Protein AF-A7HZS9-F1 (afdb_monomer)

pLDDT: mean 70.39, std 21.33, range [26.56, 95.56]

Foldseek 3Di:
DDDDDDDDDDPPPPPPPPPPVPPPAFWKKKAKDWDPQADPLVVLLCVLFCQRVDIATTLLVLLSLLLLLLLLCLLLVVCVVVVHDQDTKMWMFMAGPVGQTATFIARGNPNQQQQLAVQSRRCVTVVDNPPPSDDPVSSVSSRLSNDADPQLARPPARDQVSQCSNTPVTLVSLLVSLAPSQDPSSVSSNVSSCSSRVNPDDRDHPNPVPPDDDDDDDDDDDDDPDDDDPPPCPVVNVVVVVVVVVVVVVVVVVVVVVPPDPDDDDDPDDD

Structure (mmCIF, N/CA/C/O backbone):
data_AF-A7HZS9-F1
#
_entry.id   AF-A7HZS9-F1
#
loop_
_atom_site.group_PDB
_atom_site.id
_atom_site.type_symbol
_atom_site.label_atom_id
_atom_site.label_alt_id
_atom_site.label_comp_id
_atom_site.label_asym_id
_atom_site.label_entity_id
_atom_site.label_seq_id
_atom_site.pdbx_PDB_ins_code
_atom_site.Cartn_x
_atom_site.Cartn_y
_atom_site.Cartn_z
_atom_site.occupancy
_atom_site.B_iso_or_equiv
_atom_site.auth_seq_id
_atom_site.auth_comp_id
_atom_site.auth_asym_id
_atom_site.auth_atom_id
_atom_site.pdbx_PDB_model_num
ATOM 1 N N . MET A 1 1 ? 59.914 3.948 -40.462 1.00 39.09 1 MET A N 1
ATOM 2 C CA . MET A 1 1 ? 60.740 3.895 -39.241 1.00 39.09 1 MET A CA 1
ATOM 3 C C . MET A 1 1 ? 60.623 5.270 -38.604 1.00 39.09 1 MET A C 1
ATOM 5 O O . MET A 1 1 ? 61.191 6.207 -39.141 1.00 39.09 1 MET A O 1
ATOM 9 N N . GLU A 1 2 ? 59.571 5.528 -37.834 1.00 31.89 2 GLU A N 1
ATOM 10 C CA . GLU A 1 2 ? 59.334 5.111 -36.435 1.00 31.89 2 GLU A CA 1
ATOM 11 C C . GLU A 1 2 ? 60.189 5.853 -35.398 1.00 31.89 2 GLU A C 1
ATOM 13 O O . GLU A 1 2 ? 61.412 5.897 -35.502 1.00 31.89 2 GLU A O 1
ATOM 18 N N . ASN A 1 3 ? 59.450 6.305 -34.377 1.00 32.59 3 ASN A N 1
ATOM 19 C CA . ASN A 1 3 ? 59.789 6.628 -32.988 1.00 32.59 3 ASN A CA 1
ATOM 20 C C . ASN A 1 3 ? 60.313 8.043 -32.703 1.00 32.59 3 ASN A C 1
ATOM 22 O O . ASN A 1 3 ? 61.415 8.421 -33.079 1.00 32.59 3 ASN A O 1
ATOM 26 N N . GLU A 1 4 ? 59.461 8.943 -32.200 1.00 36.53 4 GLU A N 1
ATOM 27 C CA . GLU A 1 4 ? 58.901 9.029 -30.830 1.00 36.53 4 GLU A CA 1
ATOM 28 C C . GLU A 1 4 ? 59.926 9.507 -29.795 1.00 36.53 4 GLU A C 1
ATOM 30 O O . GLU A 1 4 ? 60.840 8.786 -29.405 1.00 36.53 4 GLU A O 1
ATOM 35 N N . ASN A 1 5 ? 59.713 10.728 -29.299 1.00 37.50 5 ASN A N 1
ATOM 36 C CA . ASN A 1 5 ? 59.943 11.062 -27.897 1.00 37.50 5 ASN A CA 1
ATOM 37 C C . ASN A 1 5 ? 59.240 12.387 -27.572 1.00 37.50 5 ASN A C 1
ATOM 39 O O . ASN A 1 5 ? 59.824 13.465 -27.676 1.00 37.50 5 ASN A O 1
ATOM 43 N N . ILE A 1 6 ? 57.966 12.310 -27.187 1.00 41.59 6 ILE A N 1
ATOM 44 C CA . ILE A 1 6 ? 57.315 13.380 -26.430 1.00 41.59 6 ILE A CA 1
ATOM 45 C C . ILE A 1 6 ? 56.994 12.787 -25.065 1.00 41.59 6 ILE A C 1
ATOM 47 O O . ILE A 1 6 ? 56.232 11.831 -24.947 1.00 41.59 6 ILE A O 1
ATOM 51 N N . LYS A 1 7 ? 57.666 13.332 -24.050 1.00 40.34 7 LYS A N 1
ATOM 52 C CA . LYS A 1 7 ? 57.472 12.992 -22.647 1.00 40.34 7 LYS A CA 1
ATOM 53 C C . LYS A 1 7 ? 56.049 13.342 -22.221 1.00 40.34 7 LYS A C 1
ATOM 55 O O . LYS A 1 7 ? 55.590 14.460 -22.437 1.00 40.34 7 LYS A O 1
ATOM 60 N N . ASN A 1 8 ? 55.422 12.361 -21.585 1.00 40.41 8 ASN A N 1
ATOM 61 C CA . ASN A 1 8 ? 54.221 12.483 -20.778 1.00 40.41 8 ASN A CA 1
ATOM 62 C C . ASN A 1 8 ? 54.438 13.504 -19.656 1.00 40.41 8 ASN A C 1
ATOM 64 O O . ASN A 1 8 ? 55.271 13.265 -18.785 1.00 40.41 8 ASN A O 1
ATOM 68 N N . ASP A 1 9 ? 53.639 14.566 -19.643 1.00 37.94 9 ASP A N 1
ATOM 69 C CA . ASP A 1 9 ? 53.228 15.209 -18.400 1.00 37.94 9 ASP A CA 1
ATOM 70 C C . ASP A 1 9 ? 51.737 14.910 -18.221 1.00 37.94 9 ASP A C 1
ATOM 72 O O . ASP A 1 9 ? 50.861 15.467 -18.887 1.00 37.94 9 ASP A O 1
ATOM 76 N N . GLU A 1 10 ? 51.476 13.941 -17.345 1.00 38.34 10 GLU A N 1
ATOM 77 C CA . GLU A 1 10 ? 50.163 13.607 -16.810 1.00 38.34 10 GLU A CA 1
ATOM 78 C C . GLU A 1 10 ? 49.567 14.827 -16.096 1.00 38.34 10 GLU A C 1
ATOM 80 O O . GLU A 1 10 ? 49.799 15.064 -14.912 1.00 38.34 10 GLU A O 1
ATOM 85 N N . TYR A 1 11 ? 48.709 15.569 -16.789 1.00 33.50 11 TYR A N 1
ATOM 86 C CA . TYR A 1 11 ? 47.614 16.257 -16.118 1.00 33.50 11 TYR A CA 1
ATOM 87 C C . TYR A 1 11 ? 46.474 15.257 -15.936 1.00 33.50 11 TYR A C 1
ATOM 89 O O . TYR A 1 11 ? 45.558 15.165 -16.754 1.00 33.50 11 TYR A O 1
ATOM 97 N N . ILE A 1 12 ? 46.514 14.512 -14.828 1.00 38.88 12 ILE A N 1
ATOM 98 C CA . ILE A 1 12 ? 45.318 13.866 -14.281 1.00 38.88 12 ILE A CA 1
ATOM 99 C C . ILE A 1 12 ? 44.408 14.995 -13.783 1.00 38.88 12 ILE A C 1
ATOM 101 O O . ILE A 1 12 ? 44.415 15.382 -12.614 1.00 38.88 12 ILE A O 1
ATOM 105 N N . SER A 1 13 ? 43.623 15.557 -14.702 1.00 36.41 13 SER A N 1
ATOM 106 C CA . SER A 1 13 ? 42.438 16.324 -14.350 1.00 36.41 13 SER A CA 1
ATOM 107 C C . SER A 1 13 ? 41.444 15.335 -13.751 1.00 36.41 13 SER A C 1
ATOM 109 O O . SER A 1 13 ? 40.752 14.597 -14.449 1.00 36.41 13 SER A O 1
ATOM 111 N N . THR A 1 14 ? 41.409 15.285 -12.422 1.00 40.62 14 THR A N 1
ATOM 112 C CA . THR A 1 14 ? 40.325 14.659 -11.664 1.00 40.62 14 THR A CA 1
ATOM 113 C C . THR A 1 14 ? 39.069 15.517 -11.804 1.00 40.62 14 THR A C 1
ATOM 115 O O . THR A 1 14 ? 38.578 16.108 -10.845 1.00 40.62 14 THR A O 1
ATOM 118 N N . ASN A 1 15 ? 38.494 15.542 -13.005 1.00 36.34 15 ASN A N 1
ATOM 119 C CA . ASN A 1 15 ? 37.076 15.815 -13.147 1.00 36.34 15 ASN A CA 1
ATOM 120 C C . ASN A 1 15 ? 36.334 14.591 -12.607 1.00 36.34 15 ASN A C 1
ATOM 122 O O . ASN A 1 15 ? 35.943 13.683 -13.336 1.00 36.34 15 ASN A O 1
ATOM 126 N N . LYS A 1 16 ? 36.130 14.582 -11.283 1.00 40.22 16 LYS A N 1
ATOM 127 C CA . LYS A 1 16 ? 34.924 13.997 -10.698 1.00 40.22 16 LYS A CA 1
ATOM 128 C C . LYS A 1 16 ? 33.754 14.788 -11.270 1.00 40.22 16 LYS A C 1
ATOM 130 O O . LYS A 1 16 ? 33.235 15.705 -10.634 1.00 40.22 16 LYS A O 1
ATOM 135 N N . GLU A 1 17 ? 33.380 14.462 -12.502 1.00 36.47 17 GLU A N 1
ATOM 136 C CA . GLU A 1 17 ? 32.045 14.745 -12.981 1.00 36.47 17 GLU A CA 1
ATOM 137 C C . GLU A 1 17 ? 31.106 14.159 -11.933 1.00 36.47 17 GLU A C 1
ATOM 139 O O . GLU A 1 17 ? 31.096 12.957 -11.662 1.00 36.47 17 GLU A O 1
ATOM 144 N N . ASN A 1 18 ? 30.375 15.053 -11.273 1.00 35.91 18 ASN A N 1
ATOM 145 C CA . ASN A 1 18 ? 29.142 14.713 -10.598 1.00 35.91 18 ASN A CA 1
ATOM 146 C C . ASN A 1 18 ? 28.216 14.129 -11.668 1.00 35.91 18 ASN A C 1
ATOM 148 O O . ASN A 1 18 ? 27.340 14.822 -12.185 1.00 35.91 18 ASN A O 1
ATOM 152 N N . ILE A 1 19 ? 28.389 12.847 -11.981 1.00 38.12 19 ILE A N 1
ATOM 153 C CA . ILE A 1 19 ? 27.296 12.022 -12.456 1.00 38.12 19 ILE A CA 1
ATOM 154 C C . IL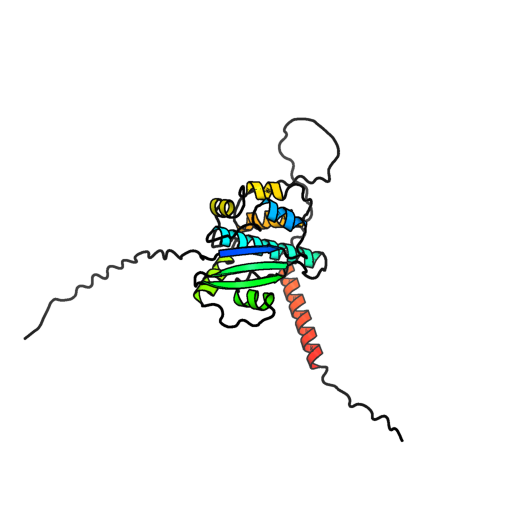E A 1 19 ? 26.373 11.944 -11.243 1.00 38.12 19 ILE A C 1
ATOM 156 O O . ILE A 1 19 ? 26.452 11.041 -10.414 1.00 38.12 19 ILE A O 1
ATOM 160 N N . LYS A 1 20 ? 25.521 12.964 -11.086 1.00 36.94 20 LYS A N 1
ATOM 161 C CA . LYS A 1 20 ? 24.207 12.724 -10.516 1.00 36.94 20 LYS A CA 1
ATOM 162 C C . LYS A 1 20 ? 23.620 11.694 -11.461 1.00 36.94 20 LYS A C 1
ATOM 164 O O . LYS A 1 20 ? 23.128 12.057 -12.526 1.00 36.94 20 LYS A O 1
ATOM 169 N N . GLU A 1 21 ? 23.765 10.416 -11.121 1.00 38.16 21 GLU A N 1
ATOM 170 C CA . GLU A 1 21 ? 22.839 9.421 -11.616 1.00 38.16 21 GLU A CA 1
ATOM 171 C C . GLU A 1 21 ? 21.477 10.039 -11.317 1.00 38.16 21 GLU A C 1
ATOM 173 O O . GLU A 1 21 ? 21.098 10.229 -10.158 1.00 38.16 21 GLU A O 1
ATOM 178 N N . ASN A 1 22 ? 20.786 10.488 -12.362 1.00 40.81 22 ASN A N 1
ATOM 179 C CA . ASN A 1 22 ? 19.347 10.590 -12.295 1.00 40.81 22 ASN A CA 1
ATOM 180 C C . ASN A 1 22 ? 18.917 9.146 -12.059 1.00 40.81 22 ASN A C 1
ATOM 182 O O . ASN A 1 22 ? 18.699 8.415 -13.019 1.00 40.81 22 ASN A O 1
ATOM 186 N N . GLU A 1 23 ? 18.922 8.700 -10.799 1.00 56.28 23 GLU A N 1
ATOM 187 C CA . GLU A 1 23 ? 18.287 7.453 -10.423 1.00 56.28 23 GLU A CA 1
ATOM 188 C C . GLU A 1 23 ? 16.843 7.618 -10.873 1.00 56.28 23 GLU A C 1
ATOM 190 O O . GLU A 1 23 ? 16.069 8.368 -10.267 1.00 56.28 23 GLU A O 1
ATOM 195 N N . GLU A 1 24 ? 16.518 7.006 -12.009 1.00 65.38 24 GLU A N 1
ATOM 196 C CA . GLU A 1 24 ? 15.171 7.034 -12.535 1.00 65.38 24 GLU A CA 1
ATOM 197 C C . GLU A 1 24 ? 14.250 6.515 -11.437 1.00 65.38 24 GLU A C 1
ATOM 199 O O . GLU A 1 24 ? 14.507 5.494 -10.787 1.00 65.38 24 GLU A O 1
ATOM 204 N N . LYS A 1 25 ? 13.196 7.283 -11.164 1.00 74.69 25 LYS A N 1
ATOM 205 C CA . LYS A 1 25 ? 12.190 6.849 -10.209 1.00 74.69 25 LYS A CA 1
ATOM 206 C C . LYS A 1 25 ? 11.542 5.566 -10.738 1.00 74.69 25 LYS A C 1
ATOM 208 O O . LYS A 1 25 ? 11.290 5.488 -11.942 1.00 74.69 25 LYS A O 1
ATOM 213 N N . PRO A 1 26 ? 11.191 4.613 -9.856 1.00 81.25 26 PRO A N 1
ATOM 214 C CA . PRO A 1 26 ? 10.440 3.425 -10.240 1.00 81.25 26 PRO A CA 1
ATOM 215 C C . PRO A 1 26 ? 9.214 3.794 -11.085 1.00 81.25 26 PRO A C 1
ATOM 217 O O . PRO A 1 26 ? 8.366 4.571 -10.643 1.00 81.25 26 PRO A O 1
ATOM 220 N N . ASN A 1 27 ? 9.110 3.242 -12.296 1.00 86.00 27 ASN A N 1
ATOM 221 C CA . ASN A 1 27 ? 8.018 3.538 -13.225 1.00 86.00 27 ASN A CA 1
ATOM 222 C C . ASN A 1 27 ? 7.130 2.310 -13.451 1.00 86.00 27 ASN A C 1
ATOM 224 O O . ASN A 1 27 ? 7.244 1.600 -14.446 1.00 86.00 27 ASN A O 1
ATOM 228 N N . PHE A 1 28 ? 6.246 2.056 -12.495 1.00 90.25 28 PHE A N 1
ATOM 229 C CA . PHE A 1 28 ? 5.242 1.002 -12.569 1.00 90.25 28 PHE A CA 1
ATOM 230 C C . PHE A 1 28 ? 3.857 1.607 -12.788 1.00 90.25 28 PHE A C 1
ATOM 232 O O . PHE A 1 28 ? 3.618 2.783 -12.489 1.00 90.25 28 PHE A O 1
ATOM 239 N N . SER A 1 29 ? 2.937 0.783 -13.287 1.00 94.06 29 SER A N 1
ATOM 240 C CA . SER A 1 29 ? 1.511 1.084 -13.211 1.00 94.06 29 SER A CA 1
ATOM 241 C C . SER A 1 29 ? 0.801 0.077 -12.324 1.00 94.06 29 SER A C 1
ATOM 243 O O . SER A 1 29 ? 1.201 -1.086 -12.244 1.00 94.06 29 SER A O 1
ATOM 245 N N . ILE A 1 30 ? -0.219 0.548 -11.622 1.00 95.06 30 ILE A N 1
ATOM 246 C CA . ILE A 1 30 ? -0.963 -0.238 -10.657 1.00 95.06 30 ILE A CA 1
ATOM 247 C C . ILE A 1 30 ? -2.436 0.133 -10.674 1.00 95.06 30 ILE A C 1
ATOM 249 O O . ILE A 1 30 ? -2.804 1.307 -10.729 1.00 95.06 30 ILE A O 1
ATOM 253 N N . LYS A 1 31 ? -3.276 -0.882 -10.540 1.00 95.56 31 LYS A N 1
ATOM 254 C CA . LYS A 1 31 ? -4.679 -0.746 -10.183 1.00 95.56 31 LYS A CA 1
ATOM 255 C C . LYS A 1 31 ? -4.935 -1.592 -8.946 1.00 95.56 31 LYS A C 1
ATOM 257 O O . LYS A 1 31 ? -4.553 -2.760 -8.900 1.00 95.56 31 LYS A O 1
ATOM 262 N N . ILE A 1 32 ? -5.562 -0.983 -7.946 1.00 94.94 32 ILE A N 1
ATOM 263 C CA . ILE A 1 32 ? -5.952 -1.663 -6.714 1.00 94.94 32 ILE A CA 1
ATOM 264 C C . ILE A 1 32 ? -7.465 -1.699 -6.599 1.00 94.94 32 ILE A C 1
ATOM 266 O O . ILE A 1 32 ? -8.137 -0.701 -6.847 1.00 94.94 32 ILE A O 1
ATOM 270 N N . THR A 1 33 ? -8.011 -2.849 -6.219 1.00 93.94 33 THR A N 1
ATOM 271 C CA . THR A 1 33 ? -9.448 -2.994 -5.968 1.00 93.94 33 THR A CA 1
ATOM 272 C C . THR A 1 33 ? -9.689 -3.745 -4.664 1.00 93.94 33 THR A C 1
ATOM 274 O O . THR A 1 33 ? -8.939 -4.664 -4.336 1.00 93.94 33 THR A O 1
ATOM 277 N N . PRO A 1 34 ? -10.710 -3.370 -3.881 1.00 94.00 34 PRO A N 1
ATOM 278 C CA . PRO A 1 34 ? -11.000 -4.057 -2.637 1.00 94.00 34 PRO A CA 1
ATOM 279 C C . PRO A 1 34 ? -11.768 -5.354 -2.894 1.00 94.00 34 PRO A C 1
ATOM 281 O O . PRO A 1 34 ? -12.756 -5.358 -3.630 1.00 94.00 34 PRO A O 1
ATOM 284 N N . ASP A 1 35 ? -11.383 -6.439 -2.222 1.00 91.69 35 ASP A N 1
ATOM 285 C CA . ASP A 1 35 ? -12.183 -7.663 -2.222 1.00 91.69 35 ASP A CA 1
ATOM 286 C C . ASP A 1 35 ? -13.420 -7.510 -1.308 1.00 91.69 35 ASP A C 1
ATOM 288 O O . ASP A 1 35 ? -13.574 -6.555 -0.532 1.00 91.69 35 ASP A O 1
ATOM 292 N N . LYS A 1 36 ? -14.362 -8.452 -1.384 1.00 88.31 36 LYS A N 1
ATOM 293 C CA . LYS A 1 36 ? -15.630 -8.451 -0.639 1.00 88.31 36 LYS A CA 1
ATOM 294 C C . LYS A 1 36 ? -15.425 -8.324 0.870 1.00 88.31 36 LYS A C 1
ATOM 296 O O . LYS A 1 36 ? -16.215 -7.641 1.515 1.00 88.31 36 LYS A O 1
ATOM 301 N N . ASN A 1 37 ? -14.356 -8.908 1.405 1.00 89.19 37 ASN A N 1
ATOM 302 C CA . ASN A 1 37 ? -14.014 -8.932 2.832 1.00 89.19 37 ASN A CA 1
ATOM 303 C C . ASN A 1 37 ? -13.315 -7.661 3.360 1.00 89.19 37 ASN A C 1
ATOM 305 O O . ASN A 1 37 ? -13.136 -7.550 4.567 1.00 89.19 37 ASN A O 1
ATOM 309 N N . PHE A 1 38 ? -12.920 -6.723 2.495 1.00 89.44 38 PHE A N 1
ATOM 310 C CA . PHE A 1 38 ? -12.202 -5.505 2.890 1.00 89.44 38 PHE A CA 1
ATOM 311 C C . PHE A 1 38 ? -13.113 -4.502 3.629 1.00 89.44 38 PHE A C 1
ATOM 313 O O . PHE A 1 38 ? -14.308 -4.421 3.301 1.00 89.44 38 PHE A O 1
ATOM 320 N N . SER A 1 39 ? -12.572 -3.759 4.607 1.00 85.38 39 SER A N 1
ATOM 321 C CA . SER A 1 39 ? -13.330 -2.872 5.509 1.00 85.38 39 SER A CA 1
ATOM 322 C C . SER A 1 39 ? -14.279 -1.919 4.755 1.00 85.38 39 SER A C 1
ATOM 324 O O . SER A 1 39 ? -13.853 -1.225 3.825 1.00 85.38 39 SER A O 1
ATOM 326 N N . PRO A 1 40 ? -15.574 -1.852 5.128 1.00 86.69 40 PRO A N 1
ATOM 327 C CA . PRO A 1 40 ? -16.531 -0.913 4.540 1.00 86.69 40 PRO A CA 1
ATOM 328 C C . PRO A 1 40 ? -16.120 0.561 4.658 1.00 86.69 40 PRO A C 1
ATOM 330 O O . PRO A 1 40 ? -16.400 1.351 3.752 1.00 86.69 40 PRO A O 1
ATOM 333 N N . GLU A 1 41 ? -15.473 0.937 5.755 1.00 85.62 41 GLU A N 1
ATOM 334 C CA . GLU A 1 41 ? -15.005 2.288 6.050 1.00 85.62 41 GLU A CA 1
ATOM 335 C C . GLU A 1 41 ? -13.878 2.669 5.089 1.00 85.62 41 GLU A C 1
ATOM 337 O O . GLU A 1 41 ? -14.003 3.659 4.359 1.00 85.62 41 GLU A O 1
ATOM 342 N N . PHE A 1 42 ? -12.849 1.822 4.970 1.00 86.31 42 PHE A N 1
ATOM 343 C CA . PHE A 1 42 ? -11.770 2.018 3.999 1.00 86.31 42 PHE A CA 1
ATOM 344 C C . PHE A 1 42 ? -12.272 1.934 2.549 1.00 86.31 42 PHE A C 1
ATOM 346 O O . PHE A 1 42 ? -11.817 2.704 1.704 1.00 86.31 42 PHE A O 1
ATOM 353 N N . LYS A 1 43 ? -13.273 1.089 2.244 1.00 89.38 43 LYS A N 1
ATOM 354 C CA . LYS A 1 43 ? -13.943 1.078 0.926 1.00 89.38 43 LYS A CA 1
ATOM 355 C C . LYS A 1 43 ? -14.545 2.428 0.576 1.00 89.38 43 LYS A C 1
ATOM 357 O O . LYS A 1 43 ? -14.308 2.944 -0.515 1.00 89.38 43 LYS A O 1
ATOM 362 N N . LYS A 1 44 ? -15.346 2.991 1.485 1.00 86.81 44 LYS A N 1
ATOM 363 C CA . LYS A 1 44 ? -15.983 4.301 1.290 1.00 86.81 44 LYS A CA 1
ATOM 364 C C . LYS A 1 44 ? -14.931 5.395 1.153 1.00 86.81 44 LYS A C 1
ATOM 366 O O . LYS A 1 44 ? -15.060 6.235 0.268 1.00 86.81 44 LYS A O 1
ATOM 371 N N . PHE A 1 45 ? -13.906 5.361 2.000 1.00 85.69 45 PHE A N 1
ATOM 372 C CA . PHE A 1 45 ? -12.807 6.315 1.987 1.00 85.69 45 PHE A CA 1
ATOM 373 C C . PHE A 1 45 ? -12.059 6.316 0.646 1.00 85.69 45 PHE A C 1
ATOM 375 O O . PHE A 1 45 ? -12.030 7.340 -0.031 1.00 85.69 45 PHE A O 1
ATOM 382 N N . PHE A 1 46 ? -11.537 5.168 0.207 1.00 87.81 46 PHE A N 1
ATOM 383 C CA . PHE A 1 46 ? -10.761 5.072 -1.034 1.00 87.81 46 PHE A CA 1
ATOM 384 C C . PHE A 1 46 ? -11.587 5.301 -2.301 1.00 87.81 46 PHE A C 1
ATOM 386 O O . PHE A 1 46 ? -11.063 5.779 -3.306 1.00 87.81 46 PHE A O 1
ATOM 393 N N . LYS A 1 47 ? -12.891 5.001 -2.257 1.00 86.81 47 LYS A N 1
ATOM 394 C CA . LYS A 1 47 ? -13.806 5.352 -3.345 1.00 86.81 47 LYS A CA 1
ATOM 395 C C . LYS A 1 47 ? -14.006 6.866 -3.451 1.00 86.81 47 LYS A C 1
ATOM 397 O O . LYS A 1 47 ? -13.988 7.399 -4.551 1.00 86.81 47 LYS A O 1
ATOM 402 N N . LYS A 1 48 ? -14.169 7.573 -2.324 1.00 84.94 48 LYS A N 1
ATOM 403 C CA . LYS A 1 48 ? -14.294 9.044 -2.320 1.00 84.94 48 LYS A CA 1
ATOM 404 C C . LYS A 1 48 ? -13.040 9.742 -2.847 1.00 84.94 48 LYS A C 1
ATOM 406 O O . LYS A 1 48 ? -13.153 10.796 -3.455 1.00 84.94 48 LYS A O 1
ATOM 411 N N . THR A 1 49 ? -11.870 9.153 -2.623 1.00 84.06 49 THR A N 1
ATOM 412 C CA . THR A 1 49 ? -10.576 9.719 -3.028 1.00 84.06 49 THR A CA 1
ATOM 413 C C . THR A 1 49 ? -10.150 9.302 -4.441 1.00 84.06 49 THR A C 1
ATOM 415 O O . THR A 1 49 ? -9.073 9.691 -4.894 1.00 84.06 49 THR A O 1
ATOM 418 N N . GLY A 1 50 ? -10.968 8.505 -5.143 1.00 85.62 50 GLY A N 1
ATOM 419 C CA . GLY A 1 50 ? -10.701 8.042 -6.508 1.00 85.62 50 GLY A CA 1
ATOM 420 C C . GLY A 1 50 ? -9.568 7.017 -6.621 1.00 85.62 50 GLY A C 1
ATOM 421 O O . GLY A 1 50 ? -9.107 6.738 -7.724 1.00 85.62 50 GLY A O 1
ATOM 422 N N . ILE A 1 51 ? -9.100 6.447 -5.505 1.00 89.94 51 ILE A N 1
ATOM 423 C CA . ILE A 1 51 ? -7.958 5.518 -5.480 1.00 89.94 51 ILE A CA 1
ATOM 424 C C . ILE A 1 51 ? -8.300 4.161 -6.123 1.00 89.94 51 ILE A C 1
ATOM 426 O O . ILE A 1 51 ? -7.452 3.543 -6.754 1.00 89.94 51 ILE A O 1
ATOM 430 N N . PHE A 1 52 ? -9.535 3.674 -5.992 1.00 88.56 52 PHE A N 1
ATOM 431 C CA . PHE A 1 52 ? -9.915 2.367 -6.555 1.00 88.56 52 PHE A CA 1
ATOM 432 C C . PHE A 1 52 ? -10.373 2.408 -8.017 1.00 88.56 52 PHE A C 1
ATOM 434 O O . PHE A 1 52 ? -10.412 1.369 -8.674 1.00 88.56 52 PHE A O 1
ATOM 441 N N . ASP A 1 53 ? -10.709 3.587 -8.539 1.00 82.06 53 ASP A N 1
ATOM 442 C CA . ASP A 1 53 ? -11.401 3.720 -9.824 1.00 82.06 53 ASP A CA 1
ATOM 443 C C . ASP A 1 53 ? -10.454 4.072 -10.992 1.00 82.06 53 ASP A C 1
ATOM 445 O O . ASP A 1 53 ? -10.911 4.305 -12.113 1.00 82.06 53 ASP A O 1
ATOM 449 N N . LYS A 1 54 ? -9.128 4.087 -10.770 1.00 88.69 54 LYS A N 1
ATOM 450 C CA . LYS A 1 54 ? -8.131 4.433 -11.799 1.00 88.69 54 LYS A CA 1
ATOM 451 C C . LYS A 1 54 ? -6.889 3.544 -11.793 1.00 88.69 54 LYS A C 1
ATOM 453 O O . LYS A 1 54 ? -6.568 2.865 -10.822 1.00 88.69 54 LYS A O 1
ATOM 458 N N . ILE A 1 55 ? -6.182 3.570 -12.922 1.00 93.00 55 ILE A N 1
ATOM 459 C CA . ILE A 1 55 ? -4.818 3.051 -13.033 1.00 93.00 55 ILE A CA 1
ATOM 460 C C . ILE A 1 55 ? -3.874 4.186 -12.640 1.00 93.00 55 ILE A C 1
ATOM 462 O O . ILE A 1 55 ? -3.899 5.262 -13.237 1.00 93.00 55 ILE A O 1
ATOM 466 N N . HIS A 1 56 ? -3.035 3.944 -11.643 1.00 93.00 56 HIS A N 1
ATOM 467 C CA . HIS A 1 56 ? -2.005 4.870 -11.200 1.00 93.00 56 HIS A CA 1
ATOM 468 C C . HIS A 1 56 ? -0.681 4.525 -11.872 1.00 93.00 56 HIS A C 1
ATOM 470 O O . HIS A 1 56 ? -0.320 3.355 -11.945 1.00 93.00 56 HIS A O 1
ATOM 476 N N . SER A 1 57 ? 0.070 5.527 -12.325 1.00 91.75 57 SER A N 1
ATOM 477 C CA . SER A 1 57 ? 1.384 5.336 -12.953 1.00 91.75 57 SER A CA 1
ATOM 478 C C . SER A 1 57 ? 2.429 6.311 -12.413 1.00 91.75 57 SER A C 1
ATOM 480 O O . SER A 1 57 ? 2.094 7.421 -11.982 1.00 91.75 57 SER A O 1
ATOM 482 N N . GLY A 1 58 ? 3.701 5.907 -12.457 1.00 88.94 58 GLY A N 1
ATOM 483 C CA . GLY A 1 58 ? 4.835 6.726 -12.019 1.00 88.94 58 GLY A CA 1
ATOM 484 C C . GLY A 1 58 ? 4.682 7.196 -10.569 1.00 88.94 58 GLY A C 1
ATOM 485 O O . GLY A 1 58 ? 4.344 6.416 -9.682 1.00 88.94 58 GLY A O 1
ATOM 486 N N . ASP A 1 59 ? 4.858 8.498 -10.331 1.00 87.00 59 ASP A N 1
ATOM 487 C CA . ASP A 1 59 ? 4.741 9.112 -8.999 1.00 87.00 59 ASP A CA 1
ATOM 488 C C . ASP A 1 59 ? 3.402 8.819 -8.290 1.00 87.00 59 ASP A C 1
ATOM 490 O O . ASP A 1 59 ? 3.369 8.641 -7.071 1.00 87.00 59 ASP A O 1
ATOM 494 N N . SER A 1 60 ? 2.297 8.722 -9.040 1.00 89.19 60 SER A N 1
ATOM 495 C CA . SER A 1 60 ? 0.995 8.375 -8.460 1.00 89.19 60 SER A CA 1
ATOM 496 C C . SER A 1 60 ? 0.962 6.932 -7.958 1.00 89.19 60 SER A C 1
ATOM 498 O O . SER A 1 60 ? 0.304 6.655 -6.959 1.00 89.19 60 SER A O 1
ATOM 500 N N . ALA A 1 61 ? 1.628 6.016 -8.657 1.00 92.06 61 ALA A N 1
ATOM 501 C CA . ALA A 1 61 ? 1.675 4.610 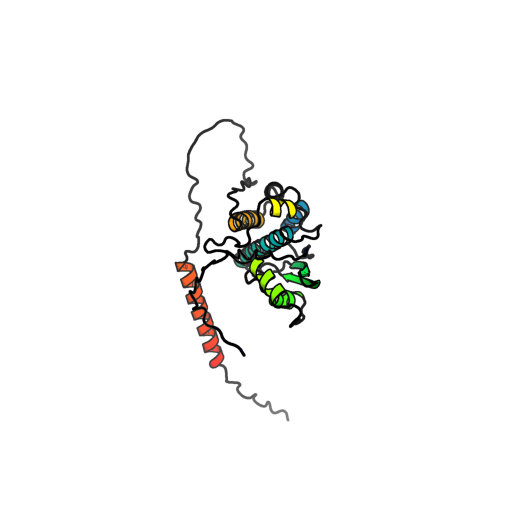-8.284 1.00 92.06 61 ALA A CA 1
ATOM 502 C C . ALA A 1 61 ? 2.529 4.414 -7.019 1.00 92.06 61 ALA A C 1
ATOM 504 O O . ALA A 1 61 ? 2.145 3.668 -6.118 1.00 92.06 61 ALA A O 1
ATOM 505 N N . ILE A 1 62 ? 3.634 5.164 -6.912 1.00 91.31 62 ILE A N 1
ATOM 506 C CA . ILE A 1 62 ? 4.485 5.241 -5.711 1.00 91.31 62 ILE A CA 1
ATOM 507 C C . ILE A 1 62 ? 3.666 5.693 -4.502 1.00 91.31 62 ILE A C 1
ATOM 509 O O . ILE A 1 62 ? 3.675 5.009 -3.479 1.00 91.31 62 ILE A O 1
ATOM 513 N N . ALA A 1 63 ? 2.908 6.785 -4.642 1.00 89.00 63 ALA A N 1
ATOM 514 C CA . ALA A 1 63 ? 2.040 7.295 -3.582 1.00 89.00 63 ALA A CA 1
ATOM 515 C C . ALA A 1 63 ? 1.046 6.240 -3.089 1.00 89.00 63 ALA A C 1
ATOM 517 O O . ALA A 1 63 ? 0.917 6.015 -1.887 1.00 89.00 63 ALA A O 1
ATOM 518 N N . VAL A 1 64 ? 0.356 5.572 -4.016 1.00 92.12 64 VAL A N 1
ATOM 519 C CA . VAL A 1 64 ? -0.646 4.556 -3.677 1.00 92.12 64 VAL A CA 1
ATOM 520 C C . VAL A 1 64 ? -0.013 3.358 -2.978 1.00 92.12 64 VAL A C 1
ATOM 522 O O . VAL A 1 64 ? -0.539 2.900 -1.969 1.00 92.12 64 VAL A O 1
ATOM 525 N N . MET A 1 65 ? 1.139 2.873 -3.439 1.00 92.94 65 MET A N 1
ATOM 526 C CA . MET A 1 65 ? 1.780 1.721 -2.800 1.00 92.94 65 MET A CA 1
ATOM 527 C C . MET A 1 65 ? 2.304 2.020 -1.405 1.00 92.94 65 MET A C 1
ATOM 529 O O . MET A 1 65 ? 2.163 1.203 -0.494 1.00 92.94 65 MET A O 1
ATOM 533 N N . GLN A 1 66 ? 2.868 3.202 -1.208 1.00 91.38 66 GLN A N 1
ATOM 534 C CA . GLN A 1 66 ? 3.278 3.631 0.116 1.00 91.38 66 GLN A CA 1
ATOM 535 C C . GLN A 1 66 ? 2.047 3.876 1.025 1.00 91.38 66 GLN A C 1
ATOM 537 O O . GLN A 1 66 ? 2.110 3.522 2.198 1.00 91.38 66 GLN A O 1
ATOM 542 N N . MET A 1 67 ? 0.903 4.380 0.517 1.00 90.81 67 MET A N 1
ATOM 543 C CA . MET A 1 67 ? -0.378 4.395 1.263 1.00 90.81 67 MET A CA 1
ATOM 544 C C . MET A 1 67 ? -0.799 2.987 1.693 1.00 90.81 67 MET A C 1
ATOM 546 O O . MET A 1 67 ? -1.122 2.768 2.858 1.00 90.81 67 MET A O 1
ATOM 550 N N . VAL A 1 68 ? -0.764 2.023 0.772 1.00 93.50 68 VAL A N 1
ATOM 551 C CA . VAL A 1 68 ? -1.105 0.621 1.050 1.00 93.50 68 VAL A CA 1
ATOM 552 C C . VAL A 1 68 ? -0.211 0.040 2.150 1.00 93.50 68 VAL A C 1
ATOM 554 O O . VAL A 1 68 ? -0.712 -0.670 3.018 1.00 93.50 68 VAL A O 1
ATOM 557 N N . ASN A 1 69 ? 1.084 0.370 2.175 1.00 94.06 69 ASN A N 1
ATOM 558 C CA . ASN A 1 69 ? 1.986 -0.089 3.236 1.00 94.06 69 ASN A CA 1
ATOM 559 C C . ASN A 1 69 ? 1.630 0.485 4.619 1.00 94.06 69 ASN A C 1
ATOM 561 O O . ASN A 1 69 ? 1.685 -0.240 5.610 1.00 94.06 69 ASN A O 1
ATOM 565 N N . GLU A 1 70 ? 1.257 1.766 4.708 1.00 91.12 70 GLU A N 1
ATOM 566 C CA . GLU A 1 70 ? 0.806 2.347 5.983 1.00 91.12 70 GLU A CA 1
ATOM 567 C C . GLU A 1 70 ? -0.518 1.715 6.434 1.00 91.12 70 GLU A C 1
ATOM 569 O O . GLU A 1 70 ? -0.671 1.359 7.600 1.00 91.12 70 GLU A O 1
ATOM 574 N N . LEU A 1 71 ? -1.446 1.482 5.503 1.00 91.56 71 LEU A N 1
ATOM 575 C CA . LEU A 1 71 ? -2.693 0.778 5.792 1.00 91.56 71 LEU A CA 1
ATOM 576 C C . LEU A 1 71 ? -2.448 -0.647 6.313 1.00 91.56 71 LEU A C 1
ATOM 578 O O . LEU A 1 71 ? -3.059 -1.054 7.296 1.00 91.56 71 LEU A O 1
ATOM 582 N N . ASP A 1 72 ? -1.548 -1.403 5.680 1.00 92.81 72 ASP A N 1
ATOM 583 C CA . ASP A 1 72 ? -1.186 -2.764 6.098 1.00 92.81 72 ASP A CA 1
ATOM 584 C C . ASP A 1 72 ? -0.650 -2.798 7.540 1.00 92.81 72 ASP A C 1
ATOM 586 O O . ASP A 1 72 ? -0.972 -3.712 8.302 1.00 92.81 72 ASP A O 1
ATOM 590 N N . GLN A 1 73 ? 0.108 -1.776 7.947 1.00 91.50 73 GLN A N 1
ATOM 591 C CA . GLN A 1 73 ? 0.603 -1.637 9.320 1.00 91.50 73 GLN A CA 1
ATOM 592 C C . GLN A 1 73 ? -0.520 -1.312 10.312 1.00 91.50 73 GLN A C 1
ATOM 594 O O . GLN A 1 73 ? -0.606 -1.965 11.351 1.00 91.50 73 GLN A O 1
ATOM 599 N N . ILE A 1 74 ? -1.425 -0.393 9.975 1.00 89.88 74 ILE A N 1
ATOM 600 C CA . ILE A 1 74 ? -2.568 -0.055 10.838 1.00 89.88 74 ILE A CA 1
ATOM 601 C C . ILE A 1 74 ? -3.502 -1.251 11.026 1.00 89.88 74 ILE A C 1
ATOM 603 O O . ILE A 1 74 ? -3.852 -1.596 12.153 1.00 89.88 74 ILE A O 1
ATOM 607 N N . VAL A 1 75 ? -3.843 -1.955 9.943 1.00 89.56 75 VAL A N 1
ATOM 608 C CA . VAL A 1 75 ? -4.688 -3.157 10.010 1.00 89.56 75 VAL A CA 1
ATOM 609 C C . VAL A 1 75 ? -4.003 -4.257 10.829 1.00 89.56 75 VAL A C 1
ATOM 611 O O . VAL A 1 75 ? -4.664 -5.017 11.538 1.00 89.56 75 VAL A O 1
ATOM 614 N N . LYS A 1 76 ? -2.670 -4.361 10.779 1.00 90.69 76 LYS A N 1
ATOM 615 C CA . LYS A 1 76 ? -1.912 -5.302 11.617 1.00 90.69 76 LYS A CA 1
ATOM 616 C C . LYS A 1 76 ? -2.025 -4.939 13.097 1.00 90.69 76 LYS A C 1
ATOM 618 O O . LYS A 1 76 ? -2.290 -5.824 13.909 1.00 90.69 76 LYS A O 1
ATOM 623 N N . GLU A 1 77 ? -1.804 -3.674 13.444 1.00 88.81 77 GLU A N 1
ATOM 624 C CA . GLU A 1 77 ? -1.900 -3.186 14.823 1.00 88.81 77 GLU A CA 1
ATOM 625 C C . GLU A 1 77 ? -3.311 -3.375 15.377 1.00 88.81 77 GLU A C 1
ATOM 627 O O . GLU A 1 77 ? -3.478 -3.898 16.479 1.00 88.81 77 GLU A O 1
ATOM 632 N N . GLU A 1 78 ? -4.334 -3.062 14.583 1.00 85.50 78 GLU A N 1
ATOM 633 C CA . GLU A 1 78 ? -5.724 -3.313 14.944 1.00 85.50 78 GLU A CA 1
ATOM 634 C C . GLU A 1 78 ? -5.976 -4.802 15.210 1.00 85.50 78 GLU A C 1
ATOM 636 O O . GLU A 1 78 ? -6.534 -5.167 16.249 1.00 85.50 78 GLU A O 1
ATOM 641 N N . ASN A 1 79 ? -5.567 -5.673 14.285 1.00 86.56 79 ASN A N 1
ATOM 642 C CA . ASN A 1 79 ? -5.749 -7.116 14.419 1.00 86.56 79 ASN A CA 1
ATOM 643 C C . ASN A 1 79 ? -5.039 -7.663 15.659 1.00 86.56 79 ASN A C 1
ATOM 645 O O . ASN A 1 79 ? -5.613 -8.483 16.376 1.00 86.56 79 ASN A O 1
ATOM 649 N N . PHE A 1 80 ? -3.832 -7.176 15.952 1.00 87.31 80 PHE A N 1
ATOM 650 C CA . PHE A 1 80 ? -3.102 -7.526 17.166 1.00 87.31 80 PHE A CA 1
ATOM 651 C C . PHE A 1 80 ? -3.860 -7.079 18.424 1.00 87.31 80 PHE A C 1
ATOM 653 O O . PHE A 1 80 ? -4.137 -7.899 19.298 1.00 87.31 80 PHE A O 1
ATOM 660 N N . ASN A 1 81 ? -4.284 -5.813 18.477 1.00 85.81 81 ASN A N 1
ATOM 661 C CA . ASN A 1 81 ? -4.992 -5.235 19.622 1.00 85.81 81 ASN A CA 1
ATOM 662 C C . ASN A 1 81 ? -6.357 -5.894 19.871 1.00 85.81 81 ASN A C 1
ATOM 664 O O . ASN A 1 81 ? -6.779 -6.046 21.016 1.00 85.81 81 ASN A O 1
ATOM 668 N N . LYS A 1 82 ? -7.049 -6.311 18.805 1.00 85.00 82 LYS A N 1
ATOM 669 C CA . LYS A 1 82 ? -8.367 -6.962 18.871 1.00 85.00 82 LYS A CA 1
ATOM 670 C C . LYS A 1 82 ? -8.278 -8.495 18.896 1.00 85.00 82 LYS A C 1
ATOM 672 O O . LYS A 1 82 ? -9.323 -9.145 18.896 1.00 85.00 82 LYS A O 1
ATOM 677 N N . ASN A 1 83 ? -7.071 -9.071 18.905 1.00 84.12 83 ASN A N 1
ATOM 678 C CA . ASN A 1 83 ? -6.818 -10.513 18.801 1.00 84.12 83 ASN A CA 1
ATOM 679 C C . ASN A 1 83 ? -7.588 -11.177 17.636 1.00 84.12 83 ASN A C 1
ATOM 681 O O . ASN A 1 83 ? -8.240 -12.214 17.787 1.00 84.12 83 ASN A O 1
ATOM 685 N N . LYS A 1 84 ? -7.569 -10.530 16.467 1.00 83.44 84 LYS A N 1
ATOM 686 C CA . LYS A 1 84 ? -8.227 -10.985 15.238 1.00 83.44 84 LYS A CA 1
ATOM 687 C C . LYS A 1 84 ? -7.188 -11.449 14.225 1.00 83.44 84 LYS A C 1
ATOM 689 O O . LYS A 1 84 ? -6.089 -10.913 14.137 1.00 83.44 84 LYS A O 1
ATOM 694 N N . PHE A 1 85 ? -7.560 -12.441 13.422 1.00 79.81 85 PHE A N 1
ATOM 695 C CA . PHE A 1 85 ? -6.764 -12.803 12.254 1.00 79.81 85 PHE A CA 1
ATOM 696 C C . PHE A 1 85 ? -6.978 -11.787 11.128 1.00 79.81 85 PHE A C 1
ATOM 698 O O . PHE A 1 85 ? -8.120 -11.359 10.933 1.00 79.81 85 PHE A O 1
ATOM 705 N N . PRO A 1 86 ? -5.934 -11.466 10.344 1.00 79.06 86 PRO A N 1
ATOM 706 C CA . PRO A 1 86 ? -6.082 -10.595 9.191 1.00 79.06 86 PRO A CA 1
ATOM 707 C C . PRO A 1 86 ? -6.977 -11.257 8.141 1.00 79.06 86 PRO A C 1
ATOM 709 O O . PRO A 1 86 ? -6.678 -12.356 7.661 1.00 79.06 86 PRO A O 1
ATOM 712 N N . LYS A 1 87 ? -8.100 -10.603 7.836 1.00 80.62 87 LYS A N 1
ATOM 713 C CA . LYS A 1 87 ? -9.143 -11.102 6.924 1.00 80.62 87 LYS A CA 1
ATOM 714 C C . LYS A 1 87 ? -9.353 -10.223 5.705 1.00 80.62 87 LYS A C 1
ATOM 716 O O . LYS A 1 87 ? -10.018 -10.663 4.782 1.00 80.62 87 LYS A O 1
ATOM 721 N N . GLU A 1 88 ? -8.851 -8.999 5.719 1.00 88.81 88 GLU A N 1
ATOM 722 C CA . GLU A 1 88 ? -9.124 -8.016 4.678 1.00 88.81 88 GLU A CA 1
ATOM 723 C C . GLU A 1 88 ? -8.171 -8.204 3.505 1.00 88.81 88 GLU A C 1
ATOM 725 O O . GLU A 1 88 ? -7.001 -8.524 3.704 1.00 88.81 88 GLU A O 1
ATOM 730 N N . THR A 1 89 ? -8.659 -8.054 2.276 1.00 92.06 89 THR A N 1
ATOM 731 C CA . THR A 1 89 ? -7.867 -8.330 1.072 1.00 92.06 89 THR A CA 1
ATOM 732 C C . THR A 1 89 ? -8.030 -7.227 0.032 1.00 92.06 89 THR A C 1
ATOM 734 O O . THR A 1 89 ? -9.132 -6.730 -0.207 1.00 92.06 89 THR A O 1
ATOM 737 N N . LEU A 1 90 ? -6.912 -6.850 -0.583 1.00 94.25 90 LEU A N 1
ATOM 738 C CA . LEU A 1 90 ? -6.860 -5.989 -1.760 1.00 94.25 90 LEU A CA 1
ATOM 739 C C . LEU A 1 90 ? -6.345 -6.807 -2.948 1.00 94.25 90 LEU A C 1
ATOM 741 O O . LEU A 1 90 ? -5.414 -7.595 -2.793 1.00 94.25 90 LEU A O 1
ATOM 745 N N . ASN A 1 91 ? -6.922 -6.595 -4.124 1.00 94.38 91 ASN A N 1
ATOM 746 C CA . ASN A 1 91 ? -6.455 -7.181 -5.376 1.00 94.38 91 ASN A CA 1
ATOM 747 C C . ASN A 1 91 ? -5.583 -6.158 -6.105 1.00 94.38 91 ASN A C 1
ATOM 749 O O . ASN A 1 91 ? -5.910 -4.965 -6.125 1.00 94.38 91 ASN A O 1
ATOM 753 N N . PHE A 1 92 ? -4.497 -6.630 -6.704 1.00 94.69 92 PHE A N 1
ATOM 754 C CA . PHE A 1 92 ? -3.471 -5.815 -7.338 1.00 94.69 92 PHE A CA 1
ATOM 755 C C . PHE A 1 92 ? -3.265 -6.271 -8.773 1.00 94.69 92 PHE A C 1
ATOM 757 O O . PHE A 1 92 ? -2.816 -7.388 -8.997 1.00 94.69 92 PHE A O 1
ATOM 764 N N . GLU A 1 93 ? -3.489 -5.370 -9.724 1.00 94.50 93 GLU A N 1
ATOM 765 C CA . GLU A 1 93 ? -3.021 -5.517 -11.101 1.00 94.50 93 GLU A CA 1
ATOM 766 C C . GLU A 1 93 ? -1.811 -4.585 -11.276 1.00 94.50 93 GLU A C 1
ATOM 768 O O . GLU A 1 93 ? -1.948 -3.366 -11.145 1.00 94.50 93 GLU A O 1
ATOM 773 N N . ILE A 1 94 ? -0.620 -5.131 -11.538 1.00 93.31 94 ILE A N 1
ATOM 774 C CA . ILE A 1 94 ? 0.634 -4.370 -11.669 1.00 93.31 94 ILE A CA 1
ATOM 775 C C . ILE A 1 94 ? 1.263 -4.624 -13.033 1.00 93.31 94 ILE A C 1
ATOM 777 O O . ILE A 1 94 ? 1.414 -5.771 -13.452 1.00 93.31 94 ILE A O 1
ATOM 781 N N . GLN A 1 95 ? 1.707 -3.557 -13.695 1.00 93.12 95 GLN A N 1
ATOM 782 C CA . GLN A 1 95 ? 2.616 -3.644 -14.833 1.00 93.12 95 GLN A CA 1
ATOM 783 C C . GLN A 1 95 ? 3.979 -3.067 -14.447 1.00 93.12 95 GLN A C 1
ATOM 785 O O . GLN A 1 95 ? 4.076 -1.896 -14.065 1.00 93.12 95 GLN A O 1
ATOM 790 N N . THR A 1 96 ? 5.023 -3.889 -14.541 1.00 91.12 96 THR A N 1
ATOM 791 C CA . THR A 1 96 ? 6.401 -3.485 -14.229 1.00 91.12 96 THR A CA 1
ATOM 792 C C . THR A 1 96 ? 7.026 -2.679 -15.378 1.00 91.12 96 THR A C 1
ATOM 794 O O . THR A 1 96 ? 6.519 -2.741 -16.505 1.00 91.12 96 THR A O 1
ATOM 797 N N . PRO A 1 97 ? 8.141 -1.955 -15.141 1.00 86.94 97 PRO A N 1
ATOM 798 C CA . PRO A 1 97 ? 8.848 -1.223 -16.197 1.00 86.94 97 PRO A CA 1
ATOM 799 C C . PRO A 1 97 ? 9.252 -2.107 -17.384 1.00 86.94 97 PRO A C 1
ATOM 801 O O . PRO A 1 97 ? 9.197 -1.673 -18.532 1.00 86.94 97 PRO A O 1
ATOM 804 N N . SER A 1 98 ? 9.616 -3.366 -17.121 1.00 88.56 98 SER A N 1
ATOM 805 C CA . SER A 1 98 ? 9.973 -4.330 -18.168 1.00 88.56 98 SER A CA 1
ATOM 806 C C . SER A 1 98 ? 8.778 -4.907 -18.939 1.00 88.56 98 SER A C 1
ATOM 808 O O . SER A 1 98 ? 8.965 -5.658 -19.895 1.00 88.56 98 SER A O 1
ATOM 810 N N . GLY A 1 99 ? 7.550 -4.549 -18.554 1.00 87.88 99 GLY A N 1
ATOM 811 C CA . GLY A 1 99 ? 6.317 -4.980 -19.206 1.00 87.88 99 GLY A CA 1
ATOM 812 C C . GLY A 1 99 ? 5.679 -6.237 -18.611 1.00 87.88 99 GLY A C 1
ATOM 813 O O . GLY A 1 99 ? 4.650 -6.675 -19.133 1.00 87.88 99 GLY A O 1
ATOM 814 N N . ASN A 1 100 ? 6.222 -6.800 -17.523 1.00 88.81 100 ASN A N 1
ATOM 815 C CA . ASN A 1 100 ? 5.587 -7.926 -16.835 1.00 88.81 100 ASN A CA 1
ATOM 816 C C . ASN A 1 100 ? 4.241 -7.496 -16.255 1.00 88.81 100 ASN A C 1
ATOM 818 O O . ASN A 1 100 ? 4.146 -6.458 -15.601 1.00 88.81 100 ASN A O 1
ATOM 822 N N . LYS A 1 101 ? 3.211 -8.317 -16.472 1.00 90.88 101 LYS A N 1
ATOM 823 C CA . LYS A 1 101 ? 1.882 -8.135 -15.885 1.00 90.88 101 LYS A CA 1
ATOM 824 C C . LYS A 1 101 ? 1.707 -9.109 -14.733 1.00 90.88 101 LYS A C 1
ATOM 826 O O . LYS A 1 101 ? 1.889 -10.311 -14.908 1.00 90.88 101 LYS A O 1
ATOM 831 N N . LEU A 1 102 ? 1.357 -8.575 -13.576 1.00 89.69 102 LEU A N 1
ATOM 832 C CA . LEU A 1 102 ? 1.180 -9.307 -12.334 1.00 89.69 102 LEU A CA 1
ATOM 833 C C . LEU A 1 102 ? -0.242 -9.071 -11.847 1.00 89.69 102 LEU A C 1
ATOM 835 O O . LEU A 1 102 ? -0.712 -7.936 -11.858 1.00 89.69 102 LEU A O 1
ATOM 839 N N . ASP A 1 103 ? -0.891 -10.135 -11.402 1.00 90.44 103 ASP A N 1
ATOM 840 C CA . ASP A 1 103 ? 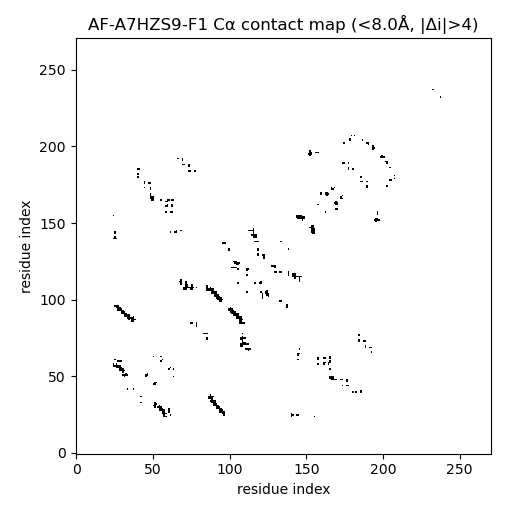-2.208 -10.082 -10.780 1.00 90.44 103 ASP A CA 1
ATOM 841 C C . ASP A 1 103 ? -2.170 -10.955 -9.525 1.00 90.44 103 ASP A C 1
ATOM 843 O O . ASP A 1 103 ? -1.784 -12.126 -9.606 1.00 90.44 103 ASP A O 1
ATOM 847 N N . PHE A 1 104 ? -2.459 -10.372 -8.363 1.00 90.25 104 PHE A N 1
ATOM 848 C CA . PHE A 1 104 ? -2.437 -11.086 -7.088 1.00 90.25 104 PHE A CA 1
ATOM 849 C C . PHE A 1 104 ? -3.315 -10.426 -6.024 1.00 90.25 104 PHE A C 1
ATOM 851 O O . PHE A 1 104 ? -3.554 -9.217 -6.029 1.00 90.25 104 PHE A O 1
ATOM 858 N N . ASN A 1 105 ? -3.709 -11.223 -5.031 1.00 92.12 105 ASN A N 1
ATOM 859 C CA . ASN A 1 105 ? -4.498 -10.765 -3.893 1.00 92.12 105 ASN A CA 1
ATOM 860 C C . ASN A 1 105 ? -3.608 -10.643 -2.652 1.00 92.12 105 ASN A C 1
ATOM 862 O O . ASN A 1 105 ? -3.001 -11.621 -2.230 1.00 92.12 105 ASN A O 1
ATOM 866 N N . ALA A 1 106 ? -3.527 -9.477 -2.016 1.00 91.75 106 ALA A N 1
ATOM 867 C CA . ALA A 1 106 ? -2.740 -9.307 -0.797 1.00 91.75 106 ALA A CA 1
ATOM 868 C C . ALA A 1 106 ? -3.648 -9.232 0.443 1.00 91.75 106 ALA A C 1
ATOM 870 O O . ALA A 1 106 ? -4.457 -8.303 0.553 1.00 91.75 106 ALA A O 1
ATOM 871 N N . PRO A 1 107 ? -3.518 -10.168 1.403 1.00 91.31 107 PRO A N 1
ATOM 872 C CA . PRO A 1 107 ? -4.166 -10.029 2.698 1.00 91.31 107 PRO A CA 1
ATOM 873 C C . PRO A 1 107 ? -3.483 -8.925 3.514 1.00 91.31 107 PRO A C 1
ATOM 875 O O . PRO A 1 107 ? -2.292 -9.015 3.824 1.00 91.31 107 PRO A O 1
ATOM 878 N N . MET A 1 108 ? -4.257 -7.911 3.887 1.00 91.94 108 MET A N 1
ATOM 879 C CA . MET A 1 108 ? -3.820 -6.773 4.695 1.00 91.94 108 MET A CA 1
ATOM 880 C C . MET A 1 108 ? -3.663 -7.177 6.161 1.00 91.94 108 MET A C 1
ATOM 882 O O . MET A 1 108 ? -4.312 -8.111 6.627 1.00 91.94 108 MET A O 1
ATOM 886 N N . GLY A 1 109 ? -2.818 -6.468 6.901 1.00 90.56 109 GLY A N 1
ATOM 887 C CA . GLY A 1 109 ? -2.477 -6.750 8.291 1.00 90.56 109 GLY A CA 1
ATOM 888 C C . GLY A 1 109 ? -1.357 -7.774 8.468 1.00 90.56 109 GLY A C 1
ATOM 889 O O . GLY A 1 109 ? -1.227 -8.354 9.548 1.00 90.56 109 GLY A O 1
ATOM 890 N N . ARG A 1 110 ? -0.567 -8.045 7.421 1.00 89.38 110 ARG A N 1
ATOM 891 C CA . ARG A 1 110 ? 0.499 -9.069 7.438 1.00 89.38 110 ARG A CA 1
ATOM 892 C C . ARG A 1 110 ? 1.900 -8.521 7.222 1.00 89.38 110 ARG A C 1
ATOM 894 O O . ARG A 1 110 ? 2.848 -9.307 7.249 1.00 89.38 110 ARG A O 1
ATOM 901 N N . ASN A 1 111 ? 2.044 -7.205 7.090 1.00 89.81 111 ASN A N 1
ATOM 902 C CA . ASN A 1 111 ? 3.332 -6.549 6.887 1.00 89.81 111 ASN A CA 1
ATOM 903 C C . ASN A 1 111 ? 4.030 -7.027 5.604 1.00 89.81 111 ASN A C 1
ATOM 905 O O . ASN A 1 111 ? 5.220 -7.349 5.601 1.00 89.81 111 ASN A O 1
ATOM 909 N N . LEU A 1 112 ? 3.259 -7.162 4.526 1.00 89.44 112 LEU A N 1
ATOM 910 C CA . LEU A 1 112 ? 3.729 -7.758 3.274 1.00 89.44 112 LEU A CA 1
ATOM 911 C C . LEU A 1 112 ? 4.568 -6.785 2.446 1.00 89.44 112 LEU A C 1
ATOM 913 O O . LEU A 1 112 ? 5.416 -7.217 1.666 1.00 89.44 112 LEU A O 1
ATOM 917 N N . PHE A 1 113 ? 4.341 -5.485 2.625 1.00 91.69 113 PHE A N 1
ATOM 918 C CA . PHE A 1 113 ? 4.924 -4.441 1.786 1.00 91.69 113 PHE A CA 1
ATOM 919 C C . PHE A 1 113 ? 6.200 -3.830 2.376 1.00 91.69 113 PHE A C 1
ATOM 921 O O . PHE A 1 113 ? 7.039 -3.358 1.614 1.00 91.69 113 PHE A O 1
ATOM 928 N N . GLN A 1 114 ? 6.396 -3.894 3.701 1.00 88.19 114 GLN A N 1
ATOM 929 C CA . GLN A 1 114 ? 7.509 -3.230 4.394 1.00 88.19 114 GLN A CA 1
ATOM 930 C C . GLN A 1 114 ? 8.889 -3.611 3.836 1.00 88.19 114 GLN A C 1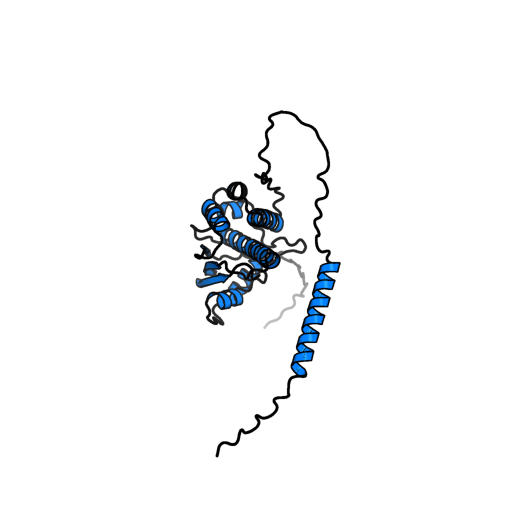
ATOM 932 O O . GLN A 1 114 ? 9.763 -2.755 3.716 1.00 88.19 114 GLN A O 1
ATOM 937 N N . ASP A 1 115 ? 9.082 -4.880 3.476 1.00 87.19 115 ASP A N 1
ATOM 938 C CA . ASP A 1 115 ? 10.373 -5.377 2.985 1.00 87.19 115 ASP A CA 1
ATOM 939 C C . ASP A 1 115 ? 10.612 -5.058 1.498 1.00 87.19 115 ASP A C 1
ATOM 941 O O . ASP A 1 115 ? 11.698 -5.323 0.976 1.00 87.19 115 ASP A O 1
ATOM 945 N N . GLY A 1 116 ? 9.595 -4.552 0.787 1.00 90.31 116 GLY A N 1
ATOM 946 C CA . GLY A 1 116 ? 9.666 -4.295 -0.649 1.00 90.31 116 GLY A CA 1
ATOM 947 C C . GLY A 1 116 ? 10.002 -5.544 -1.470 1.00 90.31 116 GLY A C 1
ATOM 948 O O . GLY A 1 116 ? 10.692 -5.453 -2.480 1.00 90.31 116 GLY A O 1
ATOM 949 N N . ASN A 1 117 ? 9.561 -6.728 -1.033 1.00 91.00 117 ASN A N 1
ATOM 950 C CA . ASN A 1 117 ? 9.812 -7.986 -1.734 1.00 91.00 117 ASN A CA 1
ATOM 951 C C . ASN A 1 117 ? 8.597 -8.378 -2.589 1.00 91.00 117 ASN A C 1
ATOM 953 O O . ASN A 1 117 ? 7.673 -9.038 -2.108 1.00 91.00 117 ASN A O 1
ATOM 957 N N . LEU A 1 118 ? 8.612 -7.970 -3.861 1.00 88.50 118 LEU A N 1
ATOM 958 C CA . LEU A 1 118 ? 7.511 -8.218 -4.796 1.00 88.50 118 LEU A CA 1
ATOM 959 C C . LEU A 1 118 ? 7.281 -9.711 -5.062 1.00 88.50 118 LEU A C 1
ATOM 961 O O . LEU A 1 118 ? 6.142 -10.151 -5.139 1.00 88.50 118 LEU A O 1
ATOM 965 N N . GLU A 1 119 ? 8.340 -10.515 -5.146 1.00 88.25 119 GLU A N 1
ATOM 966 C CA . GLU A 1 119 ? 8.225 -11.956 -5.411 1.00 88.25 119 GLU A CA 1
ATOM 967 C C . GLU A 1 119 ? 7.533 -12.686 -4.254 1.00 88.25 119 GLU A C 1
ATOM 969 O O . GLU A 1 119 ? 6.624 -13.488 -4.465 1.00 88.25 119 GLU A O 1
ATOM 974 N N . LYS A 1 120 ? 7.886 -12.341 -3.010 1.00 88.12 120 LYS A N 1
ATOM 975 C CA . LYS A 1 120 ? 7.188 -12.834 -1.814 1.00 88.12 120 LYS A CA 1
ATOM 976 C C . LYS A 1 120 ? 5.713 -12.431 -1.828 1.00 88.12 120 LYS A C 1
ATOM 978 O O . LYS A 1 120 ? 4.866 -13.250 -1.482 1.00 88.12 120 LYS A O 1
ATOM 983 N N . LEU A 1 121 ? 5.413 -11.196 -2.226 1.00 87.62 121 LEU A N 1
ATOM 984 C CA . LEU A 1 121 ? 4.046 -10.688 -2.299 1.00 87.62 121 LEU A CA 1
ATOM 985 C C . LEU A 1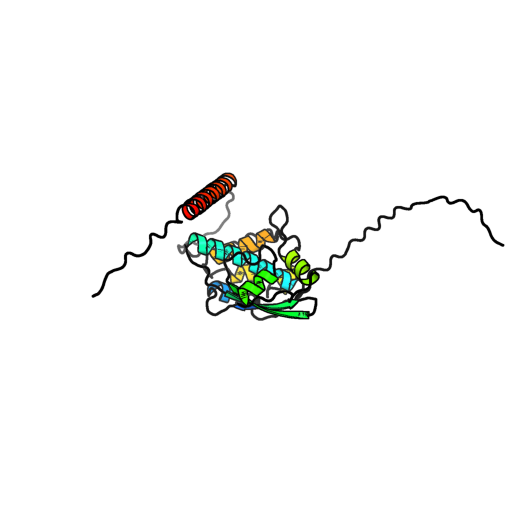 121 ? 3.207 -11.463 -3.331 1.00 87.62 121 LEU A C 1
ATOM 987 O O . LEU A 1 121 ? 2.121 -11.930 -2.993 1.00 87.62 121 LEU A O 1
ATOM 991 N N . ILE A 1 122 ? 3.740 -11.685 -4.537 1.00 86.56 122 ILE A N 1
ATOM 992 C CA . ILE A 1 122 ? 3.071 -12.472 -5.588 1.00 86.56 122 ILE A CA 1
ATOM 993 C C . ILE A 1 122 ? 2.855 -13.919 -5.129 1.00 86.56 122 ILE A C 1
ATOM 995 O O . ILE A 1 122 ? 1.752 -14.450 -5.261 1.00 86.56 122 ILE A O 1
ATOM 999 N N . ASN A 1 123 ? 3.879 -14.553 -4.552 1.00 85.94 123 ASN A N 1
ATOM 1000 C CA . ASN A 1 123 ? 3.795 -15.942 -4.094 1.00 85.94 123 ASN A CA 1
ATOM 1001 C C . ASN A 1 123 ? 2.736 -16.126 -2.995 1.00 85.94 123 ASN A C 1
ATOM 1003 O O . ASN A 1 123 ? 2.051 -17.145 -2.955 1.00 85.94 123 ASN A O 1
ATOM 1007 N N . ILE A 1 124 ? 2.583 -15.138 -2.107 1.00 83.69 124 ILE A N 1
ATOM 1008 C CA . ILE A 1 124 ? 1.529 -15.142 -1.084 1.00 83.69 124 ILE A CA 1
ATOM 1009 C C . ILE A 1 124 ? 0.152 -14.943 -1.725 1.00 83.69 124 ILE A C 1
ATOM 1011 O O . ILE A 1 124 ? -0.805 -15.580 -1.293 1.00 83.69 124 ILE A O 1
ATOM 1015 N N . GLY A 1 125 ? 0.048 -14.068 -2.726 1.00 80.06 125 GLY A N 1
ATOM 1016 C CA . GLY A 1 125 ? -1.238 -13.628 -3.258 1.00 80.06 125 GLY A CA 1
ATOM 1017 C C . GLY A 1 125 ? -1.817 -14.415 -4.428 1.00 80.06 125 GLY A C 1
ATOM 1018 O O . GLY A 1 125 ? -2.985 -14.225 -4.756 1.00 80.06 125 GLY A O 1
ATOM 1019 N N . THR A 1 126 ? -1.033 -15.289 -5.059 1.00 77.69 126 THR A N 1
ATOM 1020 C CA . THR A 1 126 ? -1.482 -16.111 -6.200 1.00 77.69 126 THR A CA 1
ATOM 1021 C C . THR A 1 126 ? -1.711 -17.578 -5.848 1.00 77.69 126 THR A C 1
ATOM 1023 O O . THR A 1 126 ? -2.121 -18.351 -6.714 1.00 77.69 126 THR A O 1
ATOM 1026 N N . GLU A 1 127 ? -1.404 -17.984 -4.609 1.00 69.06 127 GLU A N 1
ATOM 1027 C CA . GLU A 1 127 ? -1.357 -19.391 -4.169 1.00 69.06 127 GLU A CA 1
ATOM 1028 C C . GLU A 1 127 ? -0.477 -20.289 -5.072 1.00 69.06 127 GLU A C 1
ATOM 1030 O O . GLU A 1 127 ? -0.556 -21.519 -5.032 1.00 69.06 127 GLU A O 1
ATOM 1035 N N . LYS A 1 128 ? 0.391 -19.681 -5.893 1.00 68.75 128 LYS A N 1
ATOM 1036 C CA . LYS A 1 128 ? 1.289 -20.333 -6.849 1.00 68.75 128 LYS A CA 1
ATOM 1037 C C . LYS A 1 128 ? 2.705 -19.814 -6.638 1.00 68.75 128 LYS A C 1
ATOM 1039 O O . LYS A 1 128 ? 2.918 -18.636 -6.378 1.00 68.75 128 LYS A O 1
ATOM 1044 N N . ILE A 1 129 ? 3.687 -20.703 -6.774 1.00 66.12 129 ILE A N 1
ATOM 1045 C CA . ILE A 1 129 ? 5.100 -20.321 -6.728 1.00 66.12 129 ILE A CA 1
ATOM 1046 C C . ILE A 1 129 ? 5.486 -19.804 -8.112 1.00 66.12 129 ILE A C 1
ATOM 1048 O O . ILE A 1 129 ? 5.620 -20.581 -9.058 1.00 66.12 129 ILE A O 1
ATOM 1052 N N . THR A 1 130 ? 5.666 -18.496 -8.231 1.00 63.69 130 THR A N 1
ATOM 1053 C CA . THR A 1 130 ? 6.061 -17.824 -9.469 1.00 63.69 130 THR A CA 1
ATOM 1054 C C . THR A 1 130 ? 7.535 -17.431 -9.401 1.00 63.69 130 THR A C 1
ATOM 1056 O O . THR A 1 130 ? 7.877 -16.249 -9.395 1.00 63.69 130 THR A O 1
ATOM 1059 N N . ASN A 1 131 ? 8.422 -18.425 -9.311 1.00 61.00 131 ASN A N 1
ATOM 1060 C CA . ASN A 1 131 ? 9.862 -18.167 -9.345 1.00 61.00 131 ASN A CA 1
ATOM 1061 C C . ASN A 1 131 ? 10.247 -17.571 -10.711 1.00 61.00 131 ASN A C 1
ATOM 1063 O O . ASN A 1 131 ? 9.804 -18.070 -11.746 1.00 61.00 131 ASN A O 1
ATOM 1067 N N . ASN A 1 132 ? 11.109 -16.551 -10.712 1.00 62.78 132 ASN A N 1
ATOM 1068 C CA . ASN A 1 132 ? 11.689 -15.928 -11.917 1.00 62.78 132 ASN A CA 1
ATOM 1069 C C . ASN A 1 132 ? 10.715 -15.151 -12.824 1.00 62.78 132 ASN A C 1
ATOM 1071 O O . ASN A 1 132 ? 11.029 -14.912 -13.988 1.00 62.78 132 ASN A O 1
ATOM 1075 N N . VAL A 1 133 ? 9.561 -14.706 -12.318 1.00 75.25 133 VAL A N 1
ATOM 1076 C CA . VAL A 1 133 ? 8.675 -13.806 -13.090 1.00 75.25 133 VAL A CA 1
ATOM 1077 C C . VAL A 1 133 ? 9.256 -12.393 -13.224 1.00 75.25 133 VAL A C 1
ATOM 1079 O O . VAL A 1 133 ? 8.913 -11.664 -14.148 1.00 75.25 133 VAL A O 1
ATOM 1082 N N . LEU A 1 134 ? 10.167 -12.006 -12.329 1.00 84.19 134 LEU A N 1
ATOM 1083 C CA . LEU A 1 134 ? 10.723 -10.657 -12.262 1.00 84.19 134 LEU A CA 1
ATOM 1084 C C . LEU A 1 134 ? 12.219 -10.652 -12.536 1.00 84.19 134 LEU A C 1
ATOM 1086 O O . LEU A 1 134 ? 12.963 -11.464 -11.982 1.00 84.19 134 LEU A O 1
ATOM 1090 N N . ASN A 1 135 ? 12.662 -9.678 -13.326 1.00 88.62 135 ASN A N 1
ATOM 1091 C CA . ASN A 1 135 ? 14.080 -9.370 -13.462 1.00 88.62 135 ASN A CA 1
ATOM 1092 C C . ASN A 1 135 ? 14.592 -8.588 -12.229 1.00 88.62 135 ASN A C 1
ATOM 1094 O O . ASN A 1 135 ? 13.814 -8.056 -11.434 1.00 88.62 135 ASN A O 1
ATOM 1098 N N . GLU A 1 136 ? 15.912 -8.499 -12.069 1.00 89.69 136 GLU A N 1
ATOM 1099 C CA . GLU A 1 136 ? 16.532 -7.848 -10.904 1.00 89.69 136 GLU A CA 1
ATOM 1100 C C . GLU A 1 136 ? 16.320 -6.326 -10.846 1.00 89.69 136 GLU A C 1
ATOM 1102 O O . GLU A 1 136 ? 16.371 -5.743 -9.761 1.00 89.69 136 GLU A O 1
ATOM 1107 N N . ASN A 1 137 ? 16.054 -5.669 -11.978 1.00 90.81 137 ASN A N 1
ATOM 1108 C CA . ASN A 1 137 ? 15.749 -4.238 -12.001 1.00 90.81 137 ASN A CA 1
ATOM 1109 C C . ASN A 1 137 ? 14.342 -3.980 -11.453 1.00 90.81 137 ASN A C 1
ATOM 1111 O O . ASN A 1 137 ? 14.200 -3.184 -10.532 1.00 90.81 137 ASN A O 1
ATOM 1115 N N . ASP A 1 138 ? 13.339 -4.741 -11.899 1.00 91.00 138 ASP A N 1
ATOM 1116 C CA . ASP A 1 138 ? 11.966 -4.661 -11.388 1.00 91.00 138 ASP A CA 1
ATOM 1117 C C . ASP A 1 138 ? 11.928 -4.911 -9.869 1.00 91.00 138 ASP A C 1
ATOM 1119 O O . ASP A 1 138 ? 11.261 -4.186 -9.128 1.00 91.00 138 ASP A O 1
ATOM 1123 N N . LYS A 1 139 ? 12.685 -5.907 -9.379 1.00 91.31 139 LYS A N 1
ATOM 1124 C CA . LYS A 1 139 ? 12.802 -6.199 -7.938 1.00 91.31 139 LYS A CA 1
ATOM 1125 C C . LYS A 1 139 ? 13.414 -5.027 -7.167 1.00 91.31 139 LYS A C 1
ATOM 1127 O O . LYS A 1 139 ? 12.929 -4.674 -6.090 1.00 91.31 139 LYS A O 1
ATOM 1132 N N . ARG A 1 140 ? 14.481 -4.430 -7.703 1.00 91.62 140 ARG A N 1
ATOM 1133 C CA . ARG A 1 140 ? 15.184 -3.296 -7.089 1.00 91.62 140 ARG A CA 1
ATOM 1134 C C . ARG A 1 140 ? 14.308 -2.049 -7.051 1.00 91.62 140 ARG A C 1
ATOM 1136 O O . ARG A 1 140 ? 14.198 -1.425 -5.998 1.00 91.62 140 ARG A O 1
ATOM 1143 N N . ASP A 1 141 ? 13.672 -1.716 -8.165 1.00 91.06 141 ASP A N 1
ATOM 1144 C CA . ASP A 1 141 ? 12.813 -0.541 -8.291 1.00 91.06 141 ASP A CA 1
ATOM 1145 C C . ASP A 1 141 ? 11.600 -0.651 -7.376 1.00 91.06 141 ASP A C 1
ATOM 1147 O O . ASP A 1 141 ? 11.270 0.304 -6.671 1.00 91.06 141 ASP A O 1
ATOM 1151 N N . TRP A 1 142 ? 10.992 -1.838 -7.294 1.00 92.81 142 TRP A N 1
ATOM 1152 C CA . TRP A 1 142 ? 9.916 -2.090 -6.344 1.00 92.81 142 TRP A CA 1
ATOM 1153 C C . TRP A 1 142 ? 10.367 -1.890 -4.897 1.00 92.81 142 TRP A C 1
ATOM 1155 O O . TRP A 1 142 ? 9.691 -1.227 -4.111 1.00 92.81 142 TRP A O 1
ATOM 1165 N N . LYS A 1 143 ? 11.539 -2.418 -4.534 1.00 93.50 143 LYS A N 1
ATOM 1166 C CA . LYS A 1 143 ? 12.078 -2.273 -3.181 1.00 93.50 143 LYS A CA 1
ATOM 1167 C C . LYS A 1 143 ? 12.273 -0.806 -2.792 1.00 93.50 143 LYS A C 1
ATOM 1169 O O . LYS A 1 143 ? 11.903 -0.425 -1.680 1.00 93.50 143 LYS A O 1
ATOM 1174 N N . LYS A 1 144 ? 12.785 0.024 -3.709 1.00 92.31 144 LYS A N 1
ATOM 1175 C CA . LYS A 1 144 ? 13.021 1.460 -3.479 1.00 92.31 144 LYS A CA 1
ATOM 1176 C C . LYS A 1 144 ? 11.758 2.219 -3.045 1.00 92.31 144 LYS A C 1
ATOM 1178 O O . LYS A 1 144 ? 11.874 3.190 -2.300 1.00 92.31 144 LYS A O 1
ATOM 1183 N N . ILE A 1 145 ? 10.565 1.772 -3.455 1.00 91.94 145 ILE A N 1
ATOM 1184 C CA . ILE A 1 145 ? 9.277 2.388 -3.084 1.00 91.94 145 ILE A CA 1
ATOM 1185 C C . ILE A 1 145 ? 9.095 2.426 -1.561 1.00 91.94 145 ILE A C 1
ATOM 1187 O O . ILE A 1 145 ? 8.585 3.413 -1.033 1.00 91.94 145 ILE A O 1
ATOM 1191 N N . PHE A 1 146 ? 9.524 1.377 -0.854 1.00 92.88 146 PHE A N 1
ATOM 1192 C CA . PHE A 1 146 ? 9.241 1.189 0.574 1.00 92.88 146 PHE A CA 1
ATOM 1193 C C . PHE A 1 146 ? 10.408 1.558 1.489 1.00 92.88 146 PHE A C 1
ATOM 1195 O O . PHE A 1 146 ? 10.275 1.507 2.712 1.00 92.88 146 PHE A O 1
ATOM 1202 N N . GLU A 1 147 ? 11.554 1.948 0.926 1.00 91.62 147 GLU A N 1
ATOM 1203 C CA . GLU A 1 147 ? 12.707 2.329 1.730 1.00 91.62 147 GLU A CA 1
ATOM 1204 C C . GLU A 1 147 ? 12.415 3.583 2.555 1.00 91.62 147 GLU A C 1
ATOM 1206 O O . GLU A 1 147 ? 12.034 4.628 2.021 1.00 91.62 147 GLU A O 1
ATOM 1211 N N . LYS A 1 148 ? 12.658 3.487 3.864 1.00 89.69 148 LYS A N 1
ATOM 1212 C CA . LYS A 1 148 ? 12.564 4.603 4.805 1.00 89.69 148 LYS A CA 1
ATOM 1213 C C . LYS A 1 148 ? 13.955 5.074 5.250 1.00 89.69 148 LYS A C 1
ATOM 1215 O O . LYS A 1 148 ? 14.925 4.315 5.228 1.00 89.69 148 LYS A O 1
ATOM 1220 N N . ASP A 1 149 ? 14.062 6.349 5.603 1.00 89.00 149 ASP A N 1
ATOM 1221 C CA . ASP A 1 149 ? 15.233 6.957 6.224 1.00 89.00 149 ASP A CA 1
ATOM 1222 C C . ASP A 1 149 ? 15.279 6.667 7.737 1.00 89.00 149 ASP A C 1
ATOM 1224 O O . ASP A 1 149 ? 14.424 5.977 8.298 1.00 89.00 149 ASP A O 1
ATOM 1228 N N . GLN A 1 150 ? 16.289 7.210 8.417 1.00 87.75 150 GLN A N 1
ATOM 1229 C CA . GLN A 1 150 ? 16.466 7.044 9.865 1.00 87.75 150 GLN A CA 1
ATOM 1230 C C . GLN A 1 150 ? 15.313 7.642 10.691 1.00 87.75 150 GLN A C 1
ATOM 1232 O O . GLN A 1 150 ? 15.069 7.204 11.811 1.00 87.75 150 GLN A O 1
ATOM 1237 N N . ASN A 1 151 ? 14.567 8.595 10.128 1.00 86.19 151 ASN A N 1
ATOM 1238 C CA . ASN A 1 151 ? 13.402 9.220 10.748 1.00 86.19 151 ASN A CA 1
ATOM 1239 C C . ASN A 1 151 ? 12.095 8.491 10.399 1.00 86.19 151 ASN A C 1
ATOM 1241 O O . ASN A 1 151 ? 11.014 9.036 10.625 1.00 86.19 151 ASN A O 1
ATOM 1245 N N . LYS A 1 152 ? 12.179 7.279 9.830 1.00 85.75 152 LYS A N 1
ATOM 1246 C CA . LYS A 1 152 ? 11.036 6.484 9.357 1.00 85.75 152 LYS A CA 1
ATOM 1247 C C . LYS A 1 152 ? 10.227 7.176 8.245 1.00 85.75 152 LYS A C 1
ATOM 1249 O O . LYS A 1 152 ? 9.061 6.835 8.046 1.00 85.75 152 LYS A O 1
ATOM 1254 N N . LYS A 1 153 ? 10.831 8.107 7.497 1.00 87.12 153 LYS A N 1
ATOM 1255 C CA . LYS A 1 153 ? 10.207 8.759 6.333 1.00 87.12 153 LYS A CA 1
ATOM 1256 C C . LYS A 1 153 ? 10.609 8.062 5.043 1.00 87.12 153 LYS A C 1
ATOM 1258 O O . LYS A 1 153 ? 11.751 7.636 4.927 1.00 87.12 153 LYS A O 1
ATOM 1263 N N . TYR A 1 154 ? 9.723 7.966 4.055 1.00 88.06 154 TYR A N 1
ATOM 1264 C CA . TYR A 1 154 ? 10.086 7.357 2.769 1.00 88.06 154 TYR A CA 1
ATOM 1265 C C . TYR A 1 154 ? 11.216 8.127 2.071 1.00 88.06 154 TYR A C 1
ATOM 1267 O O . TYR A 1 154 ? 11.175 9.356 1.959 1.00 88.06 154 TYR A O 1
ATOM 1275 N N . LYS A 1 155 ? 12.228 7.400 1.580 1.00 87.88 155 LYS A N 1
ATOM 1276 C CA . LYS A 1 155 ? 13.354 7.978 0.831 1.00 87.88 155 LYS A CA 1
ATOM 1277 C C . LYS A 1 155 ? 12.890 8.542 -0.508 1.00 87.88 155 LYS A C 1
ATOM 1279 O O . LYS A 1 155 ? 13.231 9.676 -0.844 1.00 87.88 155 LYS A O 1
ATOM 1284 N N . ILE A 1 156 ? 12.078 7.777 -1.247 1.00 84.44 156 ILE A N 1
ATOM 1285 C CA . ILE A 1 156 ? 11.351 8.304 -2.402 1.00 84.44 156 ILE A CA 1
ATOM 1286 C C . ILE A 1 156 ? 10.190 9.132 -1.870 1.00 84.44 156 ILE A C 1
ATOM 1288 O O . ILE A 1 156 ? 9.133 8.610 -1.511 1.00 84.44 156 ILE A O 1
ATOM 1292 N N . LYS A 1 157 ? 10.419 10.442 -1.811 1.00 71.38 157 LYS A N 1
ATOM 1293 C CA . LYS A 1 157 ? 9.411 11.397 -1.374 1.00 71.38 157 LYS A CA 1
ATOM 1294 C C . LYS A 1 157 ? 8.386 11.597 -2.474 1.00 71.38 157 LYS A C 1
ATOM 1296 O O . LYS A 1 157 ? 8.691 12.087 -3.562 1.00 71.38 157 LYS A O 1
ATOM 1301 N N . VAL 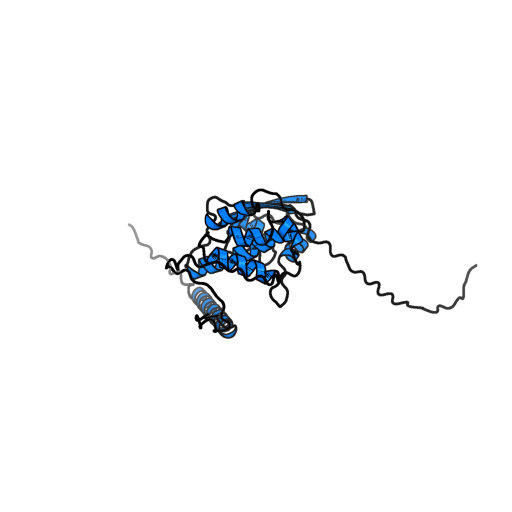A 1 158 ? 7.153 11.283 -2.138 1.00 66.12 158 VAL A N 1
ATOM 1302 C CA . VAL A 1 158 ? 5.981 11.703 -2.888 1.00 66.12 158 VAL A CA 1
ATOM 1303 C C . VAL A 1 158 ? 5.689 13.131 -2.439 1.00 66.12 158 VAL A C 1
ATOM 1305 O O . VAL A 1 158 ? 5.391 13.384 -1.274 1.00 66.12 158 VAL A O 1
ATOM 1308 N N . ASN A 1 159 ? 5.866 14.094 -3.339 1.00 66.00 159 ASN A N 1
ATOM 1309 C CA . ASN A 1 159 ? 5.521 15.485 -3.057 1.00 66.00 159 ASN A CA 1
ATOM 1310 C C . ASN A 1 159 ? 3.995 15.682 -3.124 1.00 66.00 159 ASN A C 1
ATOM 1312 O O . ASN A 1 159 ? 3.267 14.819 -3.616 1.00 66.00 159 ASN A O 1
ATOM 1316 N N . THR A 1 160 ? 3.504 16.839 -2.674 1.00 69.06 160 THR A N 1
ATOM 1317 C CA . THR A 1 160 ? 2.072 17.182 -2.721 1.00 69.06 160 THR A CA 1
ATOM 1318 C C . THR A 1 160 ? 1.460 16.949 -4.105 1.00 69.06 160 THR A C 1
ATOM 1320 O O . THR A 1 160 ? 0.390 16.363 -4.199 1.00 69.06 160 THR A O 1
ATOM 1323 N N . GLN A 1 161 ? 2.186 17.277 -5.179 1.00 71.19 161 GLN A N 1
ATOM 1324 C CA . GLN A 1 161 ? 1.738 17.068 -6.563 1.00 71.19 161 GLN A CA 1
ATOM 1325 C C . GLN A 1 161 ? 1.520 15.590 -6.910 1.00 71.19 161 GLN A C 1
ATOM 1327 O O . GLN A 1 161 ? 0.635 15.243 -7.684 1.00 71.19 161 GLN A O 1
ATOM 1332 N N . SER A 1 162 ? 2.340 14.699 -6.366 1.00 71.50 162 SER A N 1
ATOM 1333 C CA . SER A 1 162 ? 2.219 13.259 -6.593 1.00 71.50 162 SER A CA 1
ATOM 1334 C C . SER A 1 162 ? 1.005 12.688 -5.850 1.00 71.50 162 SER A C 1
ATOM 1336 O O . SER A 1 162 ? 0.308 11.827 -6.385 1.00 71.50 162 SER A O 1
ATOM 1338 N N . ILE A 1 163 ? 0.695 13.230 -4.666 1.00 76.12 163 ILE A N 1
ATOM 1339 C CA . ILE A 1 163 ? -0.534 12.920 -3.920 1.00 76.12 163 ILE A CA 1
ATOM 1340 C C . ILE A 1 163 ? -1.761 13.475 -4.648 1.00 76.12 163 ILE A C 1
ATOM 1342 O O . ILE A 1 163 ? -2.747 12.766 -4.775 1.00 76.12 163 ILE A O 1
ATOM 1346 N N . GLU A 1 164 ? -1.695 14.693 -5.186 1.00 78.19 164 GLU A N 1
ATOM 1347 C CA . GLU A 1 164 ? -2.763 15.295 -6.003 1.00 78.19 164 GLU A CA 1
ATOM 1348 C C . GLU A 1 164 ? -3.032 14.515 -7.297 1.00 78.19 164 GLU A C 1
ATOM 1350 O O . GLU A 1 164 ? -4.165 14.456 -7.760 1.00 78.19 164 GLU A O 1
ATOM 1355 N N . LYS A 1 165 ? -2.012 13.871 -7.876 1.00 78.62 165 LYS A N 1
ATOM 1356 C CA . LYS A 1 165 ? -2.196 12.948 -9.008 1.00 78.62 165 LYS A CA 1
ATOM 1357 C C . LYS A 1 165 ? -2.844 11.629 -8.573 1.00 78.62 165 LYS A C 1
ATOM 1359 O O . LYS A 1 165 ? -3.644 11.055 -9.313 1.00 78.62 165 LYS A O 1
ATOM 1364 N N . ALA A 1 166 ? -2.496 11.142 -7.383 1.00 83.00 166 ALA A N 1
ATOM 1365 C CA . ALA A 1 166 ? -3.014 9.889 -6.847 1.00 83.00 166 ALA A CA 1
ATOM 1366 C C . ALA A 1 166 ? -4.436 10.006 -6.298 1.00 83.00 166 ALA A C 1
ATOM 1368 O O . ALA A 1 166 ? -5.220 9.081 -6.465 1.00 83.00 166 ALA A O 1
ATOM 1369 N N . ILE A 1 167 ? -4.798 11.131 -5.697 1.00 84.31 167 ILE A N 1
ATOM 1370 C CA . ILE A 1 167 ? -6.072 11.330 -5.010 1.00 84.31 167 ILE A CA 1
ATOM 1371 C C . ILE A 1 167 ? -6.815 12.488 -5.640 1.00 84.31 167 ILE A C 1
ATOM 1373 O O . ILE A 1 167 ? -6.289 13.597 -5.740 1.00 84.31 167 ILE A O 1
ATOM 1377 N N . ASP A 1 168 ? -8.062 12.237 -6.006 1.00 80.75 168 ASP A N 1
ATOM 1378 C CA . ASP A 1 168 ? -8.943 13.270 -6.525 1.00 80.75 168 ASP A CA 1
ATOM 1379 C C . ASP A 1 168 ? -9.185 14.299 -5.408 1.00 80.75 168 ASP A C 1
ATOM 1381 O O . ASP A 1 168 ? -9.633 13.953 -4.319 1.00 80.75 168 ASP A O 1
ATOM 1385 N N . GLY A 1 169 ? -8.802 15.559 -5.639 1.00 74.56 169 GLY A N 1
ATOM 1386 C CA . GLY A 1 169 ? -8.849 16.614 -4.614 1.00 74.56 169 GLY A CA 1
ATOM 1387 C C . GLY A 1 169 ? -7.667 16.633 -3.626 1.00 74.56 169 GLY A C 1
ATOM 1388 O O . GLY A 1 169 ? -7.638 17.469 -2.720 1.00 74.56 169 GLY A O 1
ATOM 1389 N N . GLY A 1 170 ? -6.664 15.768 -3.811 1.00 80.38 170 GLY A N 1
ATOM 1390 C CA . GLY A 1 170 ? -5.398 15.786 -3.073 1.00 80.38 170 GLY A CA 1
ATOM 1391 C C . GLY A 1 170 ? -5.520 15.533 -1.565 1.00 80.38 170 GLY A C 1
ATOM 1392 O O . GLY A 1 170 ? -6.430 14.862 -1.082 1.00 80.38 170 GLY A O 1
ATOM 1393 N N . ILE A 1 171 ? -4.564 16.066 -0.795 1.00 75.94 171 ILE A N 1
ATOM 1394 C CA . ILE A 1 171 ? -4.488 15.834 0.663 1.00 75.94 171 ILE A CA 1
ATOM 1395 C C . ILE A 1 171 ? -5.727 16.371 1.399 1.00 75.94 171 ILE A C 1
ATOM 1397 O O . ILE A 1 171 ? -6.142 15.799 2.407 1.00 75.94 171 ILE A O 1
ATOM 1401 N N . ASP A 1 172 ? -6.326 17.459 0.914 1.00 76.12 172 ASP A N 1
ATOM 1402 C CA . ASP A 1 172 ? -7.514 18.040 1.546 1.00 76.12 172 ASP A CA 1
ATOM 1403 C C . ASP A 1 172 ? -8.714 17.094 1.448 1.00 76.12 172 ASP A C 1
ATOM 1405 O O . ASP A 1 172 ? -9.499 16.996 2.394 1.00 76.12 172 ASP A O 1
ATOM 1409 N N . GLU A 1 173 ? -8.836 16.361 0.339 1.00 81.19 173 GLU A N 1
ATOM 1410 C CA . GLU A 1 173 ? -9.889 15.363 0.185 1.00 81.19 173 GLU A CA 1
ATOM 1411 C C . GLU A 1 173 ? -9.639 14.130 1.056 1.00 81.19 173 GLU A C 1
ATOM 1413 O O . GLU A 1 173 ? -10.591 13.610 1.625 1.00 81.19 173 GLU A O 1
ATOM 1418 N N . LEU A 1 174 ? -8.382 13.723 1.292 1.00 76.94 174 LEU A N 1
ATOM 1419 C CA . LEU A 1 174 ? -8.083 12.693 2.303 1.00 76.94 174 LEU A CA 1
ATOM 1420 C C . LEU A 1 174 ? -8.596 13.106 3.691 1.00 76.94 174 LEU A C 1
ATOM 1422 O O . LEU A 1 174 ? -9.253 12.319 4.373 1.00 76.94 174 LEU A O 1
ATOM 1426 N N . ALA A 1 175 ? -8.344 14.355 4.098 1.00 72.88 175 ALA A N 1
ATOM 1427 C CA . ALA A 1 175 ? -8.810 14.875 5.384 1.00 72.88 175 ALA A CA 1
ATOM 1428 C C . ALA A 1 175 ? -10.345 14.849 5.484 1.00 72.88 175 ALA A C 1
ATOM 1430 O O . ALA A 1 175 ? -10.911 14.410 6.487 1.00 72.88 175 ALA A O 1
ATOM 1431 N N . LYS A 1 176 ? -11.027 15.321 4.433 1.00 74.94 176 LYS A N 1
ATOM 1432 C CA . LYS A 1 176 ? -12.494 15.395 4.374 1.00 74.94 176 LYS A CA 1
ATOM 1433 C C . LYS A 1 176 ? -13.140 14.020 4.287 1.00 74.94 176 LYS A C 1
ATOM 1435 O O . LYS A 1 176 ? -14.141 13.791 4.957 1.00 74.94 176 LYS A O 1
ATOM 1440 N N . ALA A 1 177 ? -12.576 13.114 3.494 1.00 73.75 177 ALA A N 1
ATOM 1441 C CA . ALA A 1 177 ? -13.096 11.768 3.313 1.00 73.75 177 ALA A CA 1
ATOM 1442 C C . ALA A 1 177 ? -13.011 10.955 4.608 1.00 73.75 177 ALA A C 1
ATOM 1444 O O . ALA A 1 177 ? -13.914 10.159 4.858 1.00 73.75 177 ALA A O 1
ATOM 1445 N N . GLY A 1 178 ? -11.973 11.178 5.426 1.00 69.12 178 GLY A N 1
ATOM 1446 C CA . GLY A 1 178 ? -11.845 10.573 6.755 1.00 69.12 178 GLY A CA 1
ATOM 1447 C C . GLY A 1 178 ? -12.787 11.167 7.804 1.00 69.12 178 GLY A C 1
ATOM 1448 O O . GLY A 1 178 ? -13.249 10.465 8.703 1.00 69.12 178 GLY A O 1
ATOM 1449 N N . LYS A 1 179 ? -13.130 12.454 7.674 1.00 65.94 179 LYS A N 1
ATOM 1450 C CA . LYS A 1 179 ? -14.033 13.152 8.594 1.00 65.94 179 LYS A CA 1
ATOM 1451 C C . LYS A 1 179 ? -15.457 12.575 8.520 1.00 65.94 179 LYS A C 1
ATOM 1453 O O . LYS A 1 179 ? -16.054 12.502 7.449 1.00 65.94 179 LYS A O 1
ATOM 1458 N N . GLY A 1 180 ? -16.015 12.200 9.673 1.00 56.84 180 GLY A N 1
ATOM 1459 C CA . GLY A 1 180 ? -17.383 11.673 9.785 1.00 56.84 180 GLY A CA 1
ATOM 1460 C C . GLY A 1 180 ? -17.535 10.182 9.454 1.00 56.84 180 GLY A C 1
ATOM 1461 O O . GLY A 1 180 ? -18.659 9.697 9.359 1.00 56.84 180 GLY A O 1
ATOM 1462 N N . LEU A 1 181 ? -16.432 9.442 9.267 1.00 61.91 181 LEU A N 1
ATOM 1463 C CA . LEU A 1 181 ? -16.472 7.974 9.192 1.00 61.91 181 LEU A CA 1
ATOM 1464 C C . LEU A 1 181 ? -16.375 7.299 10.572 1.00 61.91 181 LEU A C 1
ATOM 1466 O O . LEU A 1 181 ? -16.757 6.140 10.684 1.00 61.91 181 LEU A O 1
ATOM 1470 N N . GLY A 1 182 ? -15.939 8.027 11.610 1.00 58.47 182 GLY A N 1
ATOM 1471 C CA . GLY A 1 182 ? -15.993 7.580 13.009 1.00 58.47 182 GLY A CA 1
ATOM 1472 C C . GLY A 1 182 ? -15.138 6.350 13.338 1.00 58.47 182 GLY A C 1
ATOM 1473 O O . GLY A 1 182 ? -15.429 5.666 14.314 1.00 58.47 182 GLY A O 1
ATOM 1474 N N . ASP A 1 183 ? -14.123 6.053 12.521 1.00 72.50 183 ASP A N 1
ATOM 1475 C CA . ASP A 1 183 ? -13.233 4.903 12.693 1.00 72.50 183 ASP A CA 1
ATOM 1476 C C . ASP A 1 183 ? -11.846 5.365 13.156 1.00 72.50 183 ASP A C 1
ATOM 1478 O O . ASP A 1 183 ? -11.106 6.002 12.398 1.00 72.50 183 ASP A O 1
ATOM 1482 N N . ASP A 1 184 ? -11.490 5.013 14.393 1.00 74.62 184 ASP A N 1
ATOM 1483 C CA . ASP A 1 184 ? -10.188 5.309 15.001 1.00 74.62 184 ASP A CA 1
ATOM 1484 C C . ASP A 1 184 ? -9.016 4.787 14.145 1.00 74.62 184 ASP A C 1
ATOM 1486 O O . ASP A 1 184 ? -7.946 5.397 14.107 1.00 74.62 184 ASP A O 1
ATOM 1490 N N . ASN A 1 185 ? -9.208 3.683 13.409 1.00 79.62 185 ASN A N 1
ATOM 1491 C CA . ASN A 1 185 ? -8.175 3.122 12.539 1.00 79.62 185 ASN A CA 1
ATOM 1492 C C . ASN A 1 185 ? -7.963 3.981 11.287 1.00 79.62 185 ASN A C 1
ATOM 1494 O O . ASN A 1 185 ? -6.845 4.074 10.784 1.00 79.62 185 ASN A O 1
ATOM 1498 N N . LEU A 1 186 ? -9.013 4.629 10.777 1.00 81.25 186 LEU A N 1
ATOM 1499 C CA . LEU A 1 186 ? -8.892 5.521 9.626 1.00 81.25 186 LEU A CA 1
ATOM 1500 C C . LEU A 1 186 ? -8.167 6.819 10.003 1.00 81.25 186 LEU A C 1
ATOM 1502 O O . LEU A 1 186 ? -7.334 7.303 9.235 1.00 81.25 186 LEU A O 1
ATOM 1506 N N . GLU A 1 187 ? -8.445 7.356 11.192 1.00 79.06 187 GLU A N 1
ATOM 1507 C CA . GLU A 1 187 ? -7.694 8.484 11.751 1.00 79.06 187 GLU A CA 1
ATOM 1508 C C . GLU A 1 187 ? -6.219 8.113 11.958 1.00 79.06 187 GLU A C 1
ATOM 1510 O O . GLU A 1 187 ? -5.333 8.825 11.476 1.00 79.06 187 GLU A O 1
ATOM 1515 N N . ALA A 1 188 ? -5.947 6.964 12.588 1.00 81.31 188 ALA A N 1
ATOM 1516 C CA . ALA A 1 188 ? -4.586 6.466 12.780 1.00 81.31 188 ALA A CA 1
ATOM 1517 C C . ALA A 1 188 ? -3.845 6.279 11.444 1.00 81.31 188 ALA A C 1
ATOM 1519 O O . ALA A 1 188 ? -2.688 6.685 11.317 1.00 81.31 188 ALA A O 1
ATOM 1520 N N . PHE A 1 189 ? -4.527 5.747 10.424 1.00 86.44 189 PHE A N 1
ATOM 1521 C CA . PHE A 1 189 ? -4.006 5.635 9.063 1.00 86.44 189 PHE A CA 1
ATOM 1522 C C . PHE A 1 189 ? -3.642 6.988 8.456 1.00 86.44 189 PHE A C 1
ATOM 1524 O O . PHE A 1 189 ? -2.531 7.140 7.950 1.00 86.44 189 PHE A O 1
ATOM 1531 N N . LEU A 1 190 ? -4.535 7.978 8.520 1.00 81.88 190 LEU A N 1
ATOM 1532 C CA . LEU A 1 190 ? -4.281 9.302 7.950 1.00 81.88 190 LEU A CA 1
ATOM 1533 C C . LEU A 1 190 ? -3.076 9.974 8.615 1.00 81.88 190 LEU A C 1
ATOM 1535 O O . LEU A 1 190 ? -2.215 10.508 7.914 1.00 81.88 190 LEU A O 1
ATOM 1539 N N . VAL A 1 191 ? -2.973 9.885 9.944 1.00 80.94 191 VAL A N 1
ATOM 1540 C CA . VAL A 1 191 ? -1.843 10.424 10.714 1.00 80.94 191 VAL A CA 1
ATOM 1541 C C . VAL A 1 191 ? -0.534 9.707 10.372 1.00 80.94 191 VAL A C 1
ATOM 1543 O O . VAL A 1 191 ? 0.475 10.368 10.110 1.00 80.94 191 VAL A O 1
ATOM 1546 N N . ALA A 1 192 ? -0.532 8.369 10.345 1.00 81.88 192 ALA A N 1
ATOM 1547 C CA . ALA A 1 192 ? 0.644 7.578 9.980 1.00 81.88 192 ALA A CA 1
ATOM 1548 C C . ALA A 1 192 ? 1.113 7.911 8.558 1.00 81.88 192 ALA A C 1
ATOM 1550 O O . ALA A 1 192 ? 2.293 8.200 8.336 1.00 81.88 192 ALA A O 1
ATOM 1551 N N . PHE A 1 193 ? 0.166 7.976 7.620 1.00 82.12 193 PHE A N 1
ATOM 1552 C CA . PHE A 1 193 ? 0.419 8.355 6.242 1.00 82.12 193 PHE A CA 1
ATOM 1553 C C . PHE A 1 193 ? 1.028 9.755 6.134 1.00 82.12 193 PHE A C 1
ATOM 1555 O O . PHE A 1 193 ? 2.081 9.893 5.532 1.00 82.12 193 PHE A O 1
ATOM 1562 N N . THR A 1 194 ? 0.482 10.806 6.744 1.00 78.25 194 THR A N 1
ATOM 1563 C CA . THR A 1 194 ? 1.116 12.134 6.611 1.00 78.25 194 THR A CA 1
ATOM 1564 C C . THR A 1 194 ? 2.483 12.228 7.278 1.00 78.25 194 THR A C 1
ATOM 1566 O O . THR A 1 194 ? 3.395 12.848 6.721 1.00 78.25 194 THR A O 1
ATOM 1569 N N . ASN A 1 195 ? 2.662 11.573 8.429 1.00 80.12 195 ASN A N 1
ATOM 1570 C CA . ASN A 1 195 ? 3.923 11.589 9.173 1.00 80.12 195 ASN A CA 1
ATOM 1571 C C . ASN A 1 195 ? 5.053 10.895 8.404 1.00 80.12 195 ASN A C 1
ATOM 1573 O O . ASN A 1 195 ? 6.142 11.463 8.266 1.00 80.12 195 ASN A O 1
ATOM 1577 N N . SER A 1 196 ? 4.780 9.713 7.840 1.00 78.44 196 SER A N 1
ATOM 1578 C CA . SER A 1 196 ? 5.731 8.943 7.021 1.00 78.44 196 SER A CA 1
ATOM 1579 C C . SER A 1 196 ? 6.207 9.709 5.774 1.00 78.44 196 SER A C 1
ATOM 1581 O O . SER A 1 196 ? 7.223 9.354 5.174 1.00 78.44 196 SER A O 1
ATOM 1583 N N . TYR A 1 197 ? 5.518 10.791 5.403 1.00 72.38 197 TYR A N 1
ATOM 1584 C CA . TYR A 1 197 ? 5.820 11.625 4.238 1.00 72.38 197 TYR A CA 1
ATOM 1585 C C . TYR A 1 197 ? 6.367 13.005 4.614 1.00 72.38 197 TYR A C 1
ATOM 1587 O O . TYR A 1 197 ? 6.763 13.774 3.740 1.00 72.38 197 TYR A O 1
ATOM 1595 N N . GLY A 1 198 ? 6.435 13.326 5.910 1.00 66.81 198 GLY A N 1
ATOM 1596 C CA . GLY A 1 198 ? 6.868 14.641 6.378 1.00 66.81 198 GLY A CA 1
ATOM 1597 C C . GLY A 1 198 ? 5.926 15.768 5.960 1.00 66.81 198 GLY A C 1
ATOM 1598 O O . GLY A 1 198 ? 6.375 16.898 5.783 1.00 66.81 198 GLY A O 1
ATOM 1599 N N . LEU A 1 199 ? 4.643 15.459 5.769 1.00 68.62 199 LEU A N 1
ATOM 1600 C CA . LEU A 1 199 ? 3.604 16.467 5.657 1.00 68.62 199 LEU A CA 1
ATOM 1601 C C . LEU A 1 199 ? 3.277 16.908 7.082 1.00 68.62 199 LEU A C 1
ATOM 1603 O O . LEU A 1 199 ? 2.587 16.188 7.798 1.00 68.62 199 LEU A O 1
ATOM 1607 N N . ASP A 1 200 ? 3.770 18.075 7.497 1.00 57.41 200 ASP A N 1
ATOM 1608 C CA . ASP A 1 200 ? 3.481 18.660 8.815 1.00 57.41 200 ASP A CA 1
ATOM 1609 C C . ASP A 1 200 ? 2.026 19.174 8.878 1.00 57.41 200 ASP A C 1
ATOM 1611 O O . ASP A 1 200 ? 1.756 20.360 9.068 1.00 57.41 200 ASP A O 1
ATOM 1615 N N . ARG A 1 201 ? 1.051 18.282 8.663 1.00 59.28 201 ARG A N 1
ATOM 1616 C CA . ARG A 1 201 ? -0.379 18.569 8.760 1.00 59.28 201 ARG A CA 1
ATOM 1617 C C . ARG A 1 201 ? -0.951 17.896 9.995 1.00 59.28 201 ARG A C 1
ATOM 1619 O O . ARG A 1 201 ? -0.876 16.683 10.153 1.00 59.28 201 ARG A O 1
ATOM 1626 N N . LYS A 1 202 ? -1.585 18.698 10.846 1.00 56.75 202 LYS A N 1
ATOM 1627 C CA . LYS A 1 202 ? -2.431 18.192 11.925 1.00 56.75 202 LYS A CA 1
ATOM 1628 C C . LYS A 1 202 ? -3.830 17.982 11.361 1.00 56.75 202 LYS A C 1
ATOM 1630 O O . LYS A 1 202 ? -4.488 18.953 10.988 1.00 56.75 202 LYS A O 1
ATOM 1635 N N . PHE A 1 203 ? -4.280 16.736 11.278 1.00 57.88 203 PHE A N 1
ATOM 1636 C CA . PHE A 1 203 ? -5.689 16.469 11.027 1.00 57.88 203 PHE A CA 1
ATOM 1637 C C . PHE A 1 203 ? -6.460 16.685 12.328 1.00 57.88 203 PHE A C 1
ATOM 1639 O O . PHE A 1 203 ? -6.245 15.978 13.306 1.00 57.88 203 PHE A O 1
ATOM 1646 N N . ASN A 1 204 ? -7.346 17.678 12.347 1.00 50.59 204 ASN A N 1
ATOM 1647 C CA . ASN A 1 204 ? -8.301 17.840 13.437 1.00 50.59 204 ASN A CA 1
ATOM 1648 C C . ASN A 1 204 ? -9.577 17.080 13.067 1.00 50.59 204 ASN A C 1
ATOM 1650 O O . ASN A 1 204 ? -10.443 17.621 12.372 1.00 50.59 204 ASN A O 1
ATOM 1654 N N . PHE A 1 205 ? -9.692 15.833 13.520 1.00 52.16 205 PHE A N 1
ATOM 1655 C CA . PHE A 1 205 ? -10.947 15.094 13.449 1.00 52.16 205 PHE A CA 1
ATOM 1656 C C . PHE A 1 205 ? -11.818 15.513 14.643 1.00 52.16 205 PHE A C 1
ATOM 1658 O O . PHE A 1 205 ? -11.416 15.330 15.793 1.00 52.16 205 PHE A O 1
ATOM 1665 N N . PRO A 1 206 ? -12.979 16.159 14.429 1.00 40.31 206 PRO A N 1
ATOM 1666 C CA . PRO A 1 206 ? -13.893 16.420 15.526 1.00 40.31 206 PRO A CA 1
ATOM 1667 C C . PRO A 1 206 ? -14.415 15.083 16.045 1.00 40.31 206 PRO A C 1
ATOM 1669 O O . PRO A 1 206 ? -14.967 14.281 15.296 1.00 40.31 206 PRO A O 1
ATOM 1672 N N . ASN A 1 207 ? -14.230 14.858 17.339 1.00 38.16 207 ASN A N 1
ATOM 1673 C CA . ASN A 1 207 ? -14.775 13.706 18.031 1.00 38.16 207 ASN A CA 1
ATOM 1674 C C . ASN A 1 207 ? -16.300 13.904 18.137 1.00 38.16 207 ASN A C 1
ATOM 1676 O O . ASN A 1 207 ? -16.761 14.723 18.933 1.00 38.16 207 ASN A O 1
ATOM 1680 N N . GLU A 1 208 ? -17.092 13.210 17.313 1.00 38.31 208 GLU A N 1
ATOM 1681 C CA . GLU A 1 208 ? -18.561 13.366 17.285 1.00 38.31 208 GLU A CA 1
ATOM 1682 C C . GLU A 1 208 ? -19.260 12.881 18.571 1.00 38.31 208 GLU A C 1
ATOM 1684 O O . GLU A 1 208 ? -20.464 13.068 18.732 1.00 38.31 208 GLU A O 1
ATOM 1689 N N . ASN A 1 209 ? -18.519 12.358 19.555 1.00 37.19 209 ASN A N 1
ATOM 1690 C CA . ASN A 1 209 ? -19.078 11.956 20.847 1.00 37.19 209 ASN A CA 1
ATOM 1691 C C . ASN A 1 209 ? -19.334 13.091 21.856 1.00 37.19 209 ASN A C 1
ATOM 1693 O O . ASN A 1 209 ? -19.786 12.812 22.964 1.00 37.19 209 ASN A O 1
ATOM 1697 N N . ASN A 1 210 ? -19.136 14.362 21.496 1.00 32.94 210 ASN A N 1
ATOM 1698 C CA . ASN A 1 210 ? -19.530 15.492 22.346 1.00 32.94 210 ASN A CA 1
ATOM 1699 C C . ASN A 1 210 ? -20.694 16.278 21.744 1.00 32.94 210 ASN A C 1
ATOM 1701 O O . ASN A 1 210 ? -20.614 17.482 21.509 1.00 32.94 210 ASN A O 1
ATOM 1705 N N . ASN A 1 211 ? -21.823 15.601 21.550 1.00 37.41 211 ASN A N 1
ATOM 1706 C CA . ASN A 1 211 ? -23.092 16.293 21.400 1.00 37.41 211 ASN A CA 1
ATOM 1707 C C . ASN A 1 211 ? -23.583 16.756 22.782 1.00 37.41 211 ASN A C 1
ATOM 1709 O O . ASN A 1 211 ? -24.329 16.042 23.447 1.00 37.41 211 ASN A O 1
ATOM 1713 N N . LYS A 1 212 ? -23.134 17.933 23.230 1.00 36.50 212 LYS A N 1
ATOM 1714 C CA . LYS A 1 212 ? -23.839 18.769 24.214 1.00 36.50 212 LYS A CA 1
ATOM 1715 C C . LYS A 1 212 ? -23.512 20.235 23.940 1.00 36.50 212 LYS A C 1
ATOM 1717 O O . LYS A 1 212 ? -22.394 20.674 24.176 1.00 36.50 212 LYS A O 1
ATOM 1722 N N . ASN A 1 213 ? -24.525 20.935 23.429 1.00 37.97 213 ASN A N 1
ATOM 1723 C CA . ASN A 1 213 ? -24.765 22.377 23.468 1.00 37.97 213 ASN A CA 1
ATOM 1724 C C . ASN A 1 213 ? -23.705 23.214 24.200 1.00 37.97 213 ASN A C 1
ATOM 1726 O O . ASN A 1 213 ? -23.538 23.071 25.411 1.00 37.97 213 ASN A O 1
ATOM 1730 N N . ASN A 1 214 ? -23.115 24.179 23.496 1.00 30.48 214 ASN A N 1
ATOM 1731 C CA . ASN A 1 214 ? -23.373 25.593 23.773 1.00 30.48 214 ASN A CA 1
ATOM 1732 C C . ASN A 1 214 ? -22.647 26.480 22.759 1.00 30.48 214 ASN A C 1
ATOM 1734 O O . ASN A 1 214 ? -21.420 26.481 22.674 1.00 30.48 214 ASN A O 1
ATOM 1738 N N . ASP A 1 215 ? -23.434 27.286 22.053 1.00 38.19 215 ASP A N 1
ATOM 1739 C CA . ASP A 1 215 ? -22.991 28.553 21.491 1.00 38.19 215 ASP A CA 1
ATOM 1740 C C . ASP A 1 215 ? -22.362 29.416 22.593 1.00 38.19 215 ASP A C 1
ATOM 1742 O O . ASP A 1 215 ? -23.015 29.695 23.605 1.00 38.19 215 ASP A O 1
ATOM 1746 N N . LYS A 1 216 ? -21.115 29.856 22.391 1.00 34.28 216 LYS A N 1
ATOM 1747 C CA . LYS A 1 216 ? -20.662 31.233 22.648 1.00 34.28 216 LYS A CA 1
ATOM 1748 C C . LYS A 1 216 ? -19.212 31.444 22.219 1.00 34.28 216 LYS A C 1
ATOM 1750 O O . LYS A 1 216 ? -18.346 30.591 22.370 1.00 34.28 216 LYS A O 1
ATOM 1755 N N . GLU A 1 217 ? -19.023 32.626 21.658 1.00 33.28 217 GLU A N 1
ATOM 1756 C CA . GLU A 1 217 ? -17.820 33.210 21.088 1.00 33.28 217 GLU A CA 1
ATOM 1757 C C . GLU A 1 217 ? -16.612 33.337 22.040 1.00 33.28 217 GLU A C 1
ATOM 1759 O O . GLU A 1 217 ? -16.746 33.368 23.260 1.00 33.28 217 GLU A O 1
ATOM 1764 N N . GLN A 1 218 ? -15.471 33.602 21.387 1.00 30.12 218 GLN A N 1
ATOM 1765 C CA . GLN A 1 218 ? -14.282 34.344 21.833 1.00 30.12 218 GLN A CA 1
ATOM 1766 C C . GLN A 1 218 ? -13.164 33.608 22.594 1.00 30.12 218 GLN A C 1
ATOM 1768 O O . GLN A 1 218 ? -13.265 33.260 23.764 1.00 30.12 218 GLN A O 1
ATOM 1773 N N . ASN A 1 219 ? -12.039 33.500 21.871 1.00 35.59 219 ASN A N 1
ATOM 1774 C CA . ASN A 1 219 ? -10.642 33.655 22.289 1.00 35.59 219 ASN A CA 1
ATOM 1775 C C . ASN A 1 219 ? -10.330 33.546 23.788 1.00 35.59 219 ASN A C 1
ATOM 1777 O O . ASN A 1 219 ? -10.632 34.460 24.553 1.00 35.59 219 ASN A O 1
ATOM 1781 N N . LYS A 1 220 ? -9.515 32.544 24.136 1.00 30.20 220 LYS A N 1
ATOM 1782 C CA . LYS A 1 220 ? -8.426 32.684 25.111 1.00 30.20 220 LYS A CA 1
ATOM 1783 C C . LYS A 1 220 ? -7.332 31.649 24.857 1.00 30.20 220 LYS A C 1
ATOM 1785 O O . LYS A 1 220 ? -7.605 30.490 24.562 1.00 30.20 220 LYS A O 1
ATOM 1790 N N . GLU A 1 221 ? -6.103 32.143 24.925 1.00 28.64 221 GLU A N 1
ATOM 1791 C CA . GLU A 1 221 ? -4.845 31.407 24.872 1.00 28.64 221 GLU A CA 1
ATOM 1792 C C . GLU A 1 221 ? -4.713 30.380 26.003 1.00 28.64 221 GLU A C 1
ATOM 1794 O O . GLU A 1 221 ? -5.263 30.560 27.085 1.00 28.64 221 GLU A O 1
ATOM 1799 N N . ASN A 1 222 ? -3.864 29.382 25.731 1.00 36.91 222 ASN A N 1
ATOM 1800 C CA . ASN A 1 222 ? -3.082 28.595 26.684 1.00 36.91 222 ASN A CA 1
ATOM 1801 C C . ASN A 1 222 ? -3.825 27.974 27.869 1.00 36.91 222 ASN A C 1
ATOM 1803 O O . ASN A 1 222 ? -3.782 28.520 28.962 1.00 36.91 222 ASN A O 1
ATOM 1807 N N . GLU A 1 223 ? -4.263 26.723 27.701 1.00 26.56 223 GLU A N 1
ATOM 1808 C CA . GLU A 1 223 ? -4.073 25.698 28.734 1.00 26.56 223 GLU A CA 1
ATOM 1809 C C . GLU A 1 223 ? -3.698 24.351 28.088 1.00 26.56 223 GLU A C 1
ATOM 1811 O O . GLU A 1 223 ? -4.242 23.948 27.059 1.00 26.56 223 GLU A O 1
ATOM 1816 N N . ASN A 1 224 ? -2.699 23.693 28.683 1.00 36.41 224 ASN A N 1
ATOM 1817 C CA . ASN A 1 224 ? -2.148 22.388 28.308 1.00 36.41 224 ASN A CA 1
ATOM 1818 C C . ASN A 1 224 ? -3.228 21.338 27.991 1.00 36.41 224 ASN A C 1
ATOM 1820 O O . ASN A 1 224 ? -4.152 21.165 28.790 1.00 36.41 224 ASN A O 1
ATOM 1824 N N . PRO A 1 225 ? -3.057 20.498 26.952 1.00 35.28 225 PRO A N 1
ATOM 1825 C CA . PRO A 1 225 ? -3.812 19.265 26.883 1.00 35.28 225 PRO A CA 1
ATOM 1826 C C . PRO A 1 225 ? -3.249 18.268 27.901 1.00 35.28 225 PRO A C 1
ATOM 1828 O O . PRO A 1 225 ? -2.132 17.761 27.807 1.00 35.28 225 PRO A O 1
ATOM 1831 N N . ILE A 1 226 ? -4.091 18.041 28.900 1.00 29.83 226 ILE A N 1
ATOM 1832 C CA . ILE A 1 226 ? -4.116 16.963 29.878 1.00 29.83 226 ILE A CA 1
ATOM 1833 C C . ILE A 1 226 ? -3.531 15.654 29.328 1.00 29.83 226 ILE A C 1
ATOM 1835 O O . ILE A 1 226 ? -3.985 15.108 28.323 1.00 29.83 226 ILE A O 1
ATOM 1839 N N . ASN A 1 227 ? -2.563 15.143 30.090 1.00 37.94 227 ASN A N 1
ATOM 1840 C CA . ASN A 1 227 ? -2.125 13.755 30.196 1.00 37.94 227 ASN A CA 1
ATOM 1841 C C . ASN A 1 227 ? -3.274 12.757 29.919 1.00 37.94 227 ASN A C 1
ATOM 1843 O O . ASN A 1 227 ? -4.053 12.418 30.810 1.00 37.94 227 ASN A O 1
ATOM 1847 N N . LYS A 1 228 ? -3.360 12.236 28.694 1.00 32.16 228 LYS A N 1
ATOM 1848 C CA . LYS A 1 228 ? -3.876 10.884 28.463 1.00 32.16 228 LYS A CA 1
ATOM 1849 C C . LYS A 1 228 ? -2.655 9.996 28.315 1.00 32.16 228 LYS A C 1
ATOM 1851 O O . LYS A 1 228 ? -1.827 10.240 27.443 1.00 32.16 228 LYS A O 1
ATOM 1856 N N . GLN A 1 229 ? -2.523 9.030 29.221 1.00 31.62 229 GLN A N 1
ATOM 1857 C CA . GLN A 1 229 ? -1.469 8.021 29.225 1.00 31.62 229 GLN A CA 1
ATOM 1858 C C . GLN A 1 229 ? -1.405 7.319 27.865 1.00 31.62 229 GLN A C 1
ATOM 1860 O O . GLN A 1 229 ? -2.080 6.322 27.623 1.00 31.62 229 GLN A O 1
ATOM 1865 N N . ASN A 1 230 ? -0.549 7.831 26.988 1.00 30.72 230 ASN A N 1
ATOM 1866 C CA . ASN A 1 230 ? 0.105 7.019 25.988 1.00 30.72 230 ASN A CA 1
ATOM 1867 C C . ASN A 1 230 ? 1.073 6.131 26.765 1.00 30.72 230 ASN A C 1
ATOM 1869 O O . ASN A 1 230 ? 2.177 6.561 27.099 1.00 30.72 230 ASN A O 1
ATOM 1873 N N . ASN A 1 231 ? 0.677 4.894 27.056 1.00 40.38 231 ASN A N 1
ATOM 1874 C CA . ASN A 1 231 ? 1.657 3.843 27.307 1.00 40.38 231 ASN A CA 1
ATOM 1875 C C . ASN A 1 231 ? 2.330 3.526 25.965 1.00 40.38 231 ASN A C 1
ATOM 1877 O O . ASN A 1 231 ? 2.082 2.495 25.345 1.00 40.38 231 ASN A O 1
ATOM 1881 N N . ALA A 1 232 ? 3.137 4.470 25.479 1.00 40.12 232 ALA A N 1
ATOM 1882 C CA . ALA A 1 232 ? 4.103 4.200 24.439 1.00 40.12 232 ALA A CA 1
ATOM 1883 C C . ALA A 1 232 ? 5.110 3.229 25.053 1.00 40.12 232 ALA A C 1
ATOM 1885 O O . ALA A 1 232 ? 5.856 3.600 25.959 1.00 40.12 232 ALA A O 1
ATOM 1886 N N . ILE A 1 233 ? 5.072 1.980 24.591 1.00 44.19 233 ILE A N 1
ATOM 1887 C CA . ILE A 1 233 ? 6.051 0.960 24.955 1.00 44.19 233 ILE A CA 1
ATOM 1888 C C . ILE A 1 233 ? 7.423 1.539 24.606 1.00 44.19 233 ILE A C 1
ATOM 1890 O O . ILE A 1 233 ? 7.721 1.813 23.442 1.00 44.19 233 ILE A O 1
ATOM 1894 N N . THR A 1 234 ? 8.238 1.789 25.622 1.00 55.78 234 THR A N 1
ATOM 1895 C CA . THR A 1 234 ? 9.583 2.336 25.440 1.00 55.78 234 THR A CA 1
ATOM 1896 C C . THR A 1 234 ? 10.451 1.330 24.678 1.00 55.78 234 THR A C 1
ATOM 1898 O O . THR A 1 234 ? 10.229 0.122 24.754 1.00 55.78 234 THR A O 1
ATOM 1901 N N . GLU A 1 235 ? 11.493 1.780 23.970 1.00 52.38 235 GLU A N 1
ATOM 1902 C CA . GLU A 1 235 ? 12.433 0.873 23.273 1.00 52.38 235 GLU A CA 1
ATOM 1903 C C . GLU A 1 235 ? 13.018 -0.201 24.208 1.00 52.38 235 GLU A C 1
ATOM 1905 O O . GLU A 1 235 ? 13.294 -1.331 23.803 1.00 52.38 235 GLU A O 1
ATOM 1910 N N . LYS A 1 236 ? 13.130 0.125 25.499 1.00 54.12 236 LYS A N 1
ATOM 1911 C CA . LYS A 1 236 ? 13.556 -0.797 26.550 1.00 54.12 236 LYS A CA 1
ATOM 1912 C C . LYS A 1 236 ? 12.526 -1.905 26.802 1.00 54.12 236 LYS A C 1
ATOM 1914 O O . LYS A 1 236 ? 12.910 -3.063 26.960 1.00 54.12 236 LYS A O 1
ATOM 1919 N N . GLU A 1 237 ? 11.236 -1.582 26.782 1.00 47.31 237 GLU A N 1
ATOM 1920 C CA . GLU A 1 237 ? 10.142 -2.551 26.913 1.00 47.31 237 GLU A CA 1
ATOM 1921 C C . GLU A 1 237 ? 9.973 -3.398 25.645 1.00 47.31 237 GLU A C 1
ATOM 1923 O O . GLU A 1 237 ? 9.817 -4.611 25.764 1.00 47.31 237 GLU A O 1
ATOM 1928 N N . LEU A 1 238 ? 10.134 -2.819 24.447 1.00 51.72 238 LEU A N 1
ATOM 1929 C CA . LEU A 1 238 ? 10.212 -3.577 23.186 1.00 51.72 238 LEU A CA 1
ATOM 1930 C C . LEU A 1 238 ? 11.378 -4.578 23.205 1.00 51.72 238 LEU A C 1
ATOM 1932 O O . LEU A 1 238 ? 11.186 -5.750 22.880 1.00 51.72 238 LEU A O 1
ATOM 1936 N N . SER A 1 239 ? 12.561 -4.166 23.679 1.00 58.41 239 SER A N 1
ATOM 1937 C CA . SER A 1 239 ? 13.719 -5.067 23.802 1.00 58.41 239 SER A CA 1
ATOM 1938 C C . SER A 1 239 ? 13.481 -6.207 24.801 1.00 58.41 239 SER A C 1
ATOM 1940 O O . SER A 1 239 ? 13.896 -7.345 24.569 1.00 58.41 239 SER A O 1
ATOM 1942 N N . ASN A 1 240 ? 12.759 -5.934 25.894 1.00 65.75 240 ASN A N 1
ATOM 1943 C CA . ASN A 1 240 ? 12.396 -6.950 26.879 1.00 65.75 240 ASN A CA 1
ATOM 1944 C C . ASN A 1 240 ? 11.358 -7.929 26.318 1.00 65.75 240 ASN A C 1
ATOM 1946 O O . ASN A 1 240 ? 11.477 -9.131 26.554 1.00 65.75 240 ASN A O 1
ATOM 1950 N N . ILE A 1 241 ? 10.391 -7.448 25.533 1.00 61.53 241 ILE A N 1
ATOM 1951 C CA . ILE A 1 241 ? 9.401 -8.290 24.847 1.00 61.53 241 ILE A CA 1
ATOM 1952 C C . ILE A 1 241 ? 10.085 -9.180 23.800 1.00 61.53 241 ILE A C 1
ATOM 1954 O O . ILE A 1 241 ? 9.801 -10.379 23.739 1.00 61.53 241 ILE A O 1
ATOM 1958 N N . GLU A 1 242 ? 11.036 -8.654 23.023 1.00 58.62 242 GLU A N 1
ATOM 1959 C CA . GLU A 1 242 ? 11.829 -9.454 22.080 1.00 58.62 242 GLU A CA 1
ATOM 1960 C C . GLU A 1 242 ? 12.677 -10.517 22.787 1.00 58.62 242 GLU A C 1
ATOM 1962 O O . GLU A 1 242 ? 12.770 -11.656 22.319 1.00 58.62 242 GLU A O 1
ATOM 1967 N N . LYS A 1 243 ? 13.280 -10.173 23.931 1.00 71.19 243 LYS A N 1
ATOM 1968 C CA . LYS A 1 243 ? 14.088 -11.105 24.723 1.00 71.19 243 LYS A CA 1
ATOM 1969 C C . LYS A 1 243 ? 13.232 -12.224 25.320 1.00 71.19 243 LYS A C 1
ATOM 1971 O O . LYS A 1 243 ? 13.582 -13.394 25.172 1.00 71.19 243 LYS A O 1
ATOM 1976 N N . LEU A 1 244 ? 12.080 -11.882 25.899 1.00 65.62 244 LEU A N 1
ATOM 1977 C CA . LEU A 1 244 ? 11.111 -12.850 26.424 1.00 65.62 244 LEU A CA 1
ATOM 1978 C C . LEU A 1 244 ? 10.539 -13.745 25.314 1.00 65.62 244 LEU A C 1
ATOM 1980 O O . LEU A 1 244 ? 10.391 -14.950 25.512 1.00 65.62 244 LEU A O 1
ATOM 1984 N N . SER A 1 245 ? 10.292 -13.189 24.124 1.00 54.00 245 SER A N 1
ATOM 1985 C CA . SER A 1 245 ? 9.819 -13.951 22.960 1.00 54.00 245 SER A CA 1
ATOM 1986 C C . SER A 1 245 ? 10.876 -14.940 22.459 1.00 54.00 245 SER A C 1
ATOM 1988 O O . SER A 1 245 ? 10.563 -16.104 22.209 1.00 54.00 245 SER A O 1
ATOM 1990 N N . LYS A 1 246 ? 12.150 -14.531 22.381 1.00 67.56 246 LYS A N 1
ATOM 1991 C CA . LYS A 1 246 ? 13.265 -15.429 22.027 1.00 67.56 246 LYS A CA 1
ATOM 1992 C C . LYS A 1 246 ? 13.474 -16.525 23.075 1.00 67.56 246 LYS A C 1
ATOM 1994 O O . LYS A 1 246 ? 13.696 -17.680 22.709 1.00 67.56 246 LYS A O 1
ATOM 1999 N N . GLU A 1 247 ? 13.346 -16.207 24.363 1.00 65.75 247 GLU A N 1
ATOM 2000 C CA . GLU A 1 247 ? 13.416 -17.205 25.438 1.00 65.75 247 GLU A CA 1
ATOM 2001 C C . GLU A 1 247 ? 12.255 -18.206 25.373 1.00 65.75 247 GLU A C 1
ATOM 2003 O O . GLU A 1 247 ? 12.488 -19.412 25.501 1.00 65.75 247 GLU A O 1
ATOM 2008 N N . ALA A 1 248 ? 11.030 -17.746 25.105 1.00 54.91 248 ALA A N 1
ATOM 2009 C CA . ALA A 1 248 ? 9.863 -18.608 24.929 1.00 54.91 248 ALA A CA 1
ATOM 2010 C C . ALA A 1 248 ? 10.018 -19.550 23.722 1.00 54.91 248 ALA A C 1
ATOM 2012 O O . ALA A 1 248 ? 9.803 -20.756 23.854 1.00 54.91 248 ALA A O 1
ATOM 2013 N N . VAL A 1 249 ? 10.491 -19.040 22.578 1.00 56.59 249 VAL A N 1
ATOM 2014 C CA . VAL A 1 249 ? 10.782 -19.860 21.388 1.00 56.59 249 VAL A CA 1
ATOM 2015 C C . VAL A 1 249 ? 11.889 -20.880 21.675 1.00 56.59 249 VAL A C 1
ATOM 2017 O O . VAL A 1 249 ? 11.755 -22.037 21.282 1.00 56.59 249 VAL A O 1
ATOM 2020 N N . SER A 1 250 ? 12.929 -20.506 22.433 1.00 56.44 250 SER A N 1
ATOM 2021 C CA . SER A 1 250 ? 14.012 -21.425 22.825 1.00 56.44 250 SER A CA 1
ATOM 2022 C C . SER A 1 250 ? 13.553 -22.549 23.763 1.00 56.44 250 SER A C 1
ATOM 2024 O O . SER A 1 250 ? 14.089 -23.658 23.727 1.00 56.44 250 SER A O 1
ATOM 2026 N N . LYS A 1 251 ? 12.549 -22.283 24.612 1.00 56.84 251 LYS A N 1
ATOM 2027 C CA . LYS A 1 251 ? 11.946 -23.303 25.476 1.00 56.84 251 LYS A CA 1
ATOM 2028 C C . LYS A 1 251 ? 11.129 -24.291 24.650 1.00 56.84 251 LYS A C 1
ATOM 2030 O O . LYS A 1 251 ? 11.252 -25.482 24.898 1.00 56.84 251 LYS A O 1
ATOM 2035 N N . ILE A 1 252 ? 10.390 -23.816 23.643 1.00 53.69 252 ILE A N 1
ATOM 2036 C CA . ILE A 1 252 ? 9.581 -24.653 22.739 1.00 53.69 252 ILE A CA 1
ATOM 2037 C C . ILE A 1 252 ? 10.459 -25.563 21.863 1.00 53.69 252 ILE A C 1
ATOM 2039 O O . ILE A 1 252 ? 10.127 -26.732 21.663 1.00 53.69 252 ILE A O 1
ATOM 2043 N N . THR A 1 253 ? 11.594 -25.071 21.356 1.00 48.81 253 THR A N 1
ATOM 2044 C CA . THR A 1 253 ? 12.540 -25.914 20.602 1.00 48.81 253 THR A CA 1
ATOM 2045 C C . THR A 1 253 ? 13.205 -26.967 21.486 1.00 48.81 253 THR A C 1
ATOM 2047 O O . THR A 1 253 ? 13.353 -28.105 21.047 1.00 48.81 253 THR A O 1
ATOM 2050 N N . LYS A 1 254 ? 13.504 -26.652 22.754 1.00 50.12 254 LYS A N 1
ATOM 2051 C CA . LYS A 1 254 ? 14.033 -27.636 23.717 1.00 50.12 254 LYS A CA 1
ATOM 2052 C C . LYS A 1 254 ? 13.015 -28.702 24.139 1.00 50.12 254 LYS A C 1
ATOM 2054 O O . LYS A 1 254 ? 13.425 -29.820 24.445 1.00 50.12 254 LYS A O 1
ATOM 2059 N N . THR A 1 255 ? 11.711 -28.409 24.158 1.00 48.28 255 THR A N 1
ATOM 2060 C CA . THR A 1 255 ? 10.688 -29.439 24.426 1.00 48.28 255 THR A CA 1
ATOM 2061 C C . THR A 1 255 ? 10.491 -30.382 23.241 1.00 48.28 255 THR A C 1
ATOM 2063 O O . THR A 1 255 ? 10.312 -31.577 23.462 1.00 48.28 255 THR A O 1
ATOM 2066 N N . LYS A 1 256 ? 10.611 -29.901 21.993 1.00 45.78 256 LYS A N 1
ATOM 2067 C CA . LYS A 1 256 ? 10.490 -30.758 20.797 1.00 45.78 256 LYS A CA 1
ATOM 2068 C C . LYS A 1 256 ? 11.621 -31.779 20.638 1.00 45.78 256 LYS A C 1
ATOM 2070 O O . LYS A 1 256 ? 11.388 -32.835 20.061 1.00 45.78 256 LYS A O 1
ATOM 2075 N N . GLU A 1 257 ? 12.815 -31.521 21.170 1.00 47.28 257 GLU A N 1
ATOM 2076 C CA . GLU A 1 257 ? 13.901 -32.516 21.159 1.00 47.28 257 GLU A CA 1
ATOM 2077 C C . GLU A 1 257 ? 13.719 -33.637 22.198 1.00 47.28 257 GLU A C 1
ATOM 2079 O O . GLU A 1 257 ? 14.335 -34.694 22.060 1.00 47.28 257 GLU A O 1
ATOM 2084 N N . LYS A 1 258 ? 12.852 -33.461 23.208 1.00 46.72 258 LYS A N 1
ATOM 2085 C CA . LYS A 1 258 ? 12.589 -34.490 24.233 1.00 46.72 258 LYS A CA 1
ATOM 2086 C C . LYS A 1 258 ? 11.447 -35.455 23.899 1.00 46.72 258 LYS A C 1
ATOM 2088 O O . LYS A 1 258 ? 11.360 -36.497 24.541 1.00 46.72 258 LYS A O 1
ATOM 2093 N N . GLU A 1 259 ? 10.632 -35.192 22.879 1.00 44.94 259 GLU A N 1
ATOM 2094 C CA . GLU A 1 259 ? 9.589 -36.120 22.412 1.00 44.94 259 GLU A CA 1
ATOM 2095 C C . GLU A 1 259 ? 10.047 -36.931 21.186 1.00 44.94 259 GLU A C 1
ATOM 2097 O O . GLU A 1 259 ? 9.458 -36.896 20.110 1.00 44.94 259 GLU A O 1
ATOM 2102 N N . LYS A 1 260 ? 11.108 -37.727 21.352 1.00 50.19 260 LYS A N 1
ATOM 2103 C CA . LYS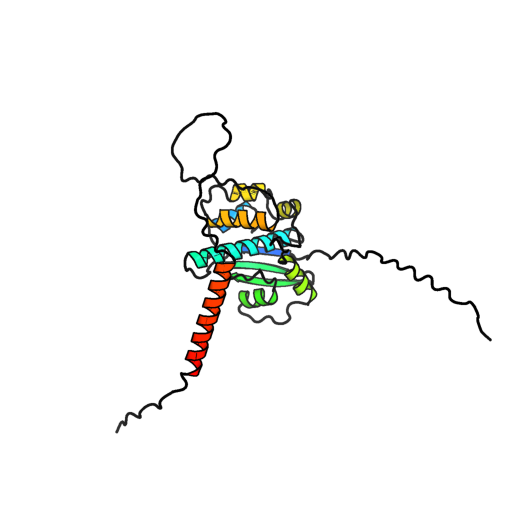 A 1 260 ? 11.295 -38.959 20.568 1.00 50.19 260 LYS A CA 1
ATOM 2104 C C . LYS A 1 260 ? 11.126 -40.149 21.503 1.00 50.19 260 LYS A C 1
ATOM 2106 O O . LYS A 1 260 ? 12.089 -40.691 22.030 1.00 50.19 260 LYS A O 1
ATOM 2111 N N . GLY A 1 261 ? 9.874 -40.539 21.700 1.00 42.78 261 GLY A N 1
ATOM 2112 C CA . GLY A 1 261 ? 9.491 -41.708 22.481 1.00 42.78 261 GLY A CA 1
ATOM 2113 C C . GLY A 1 261 ? 8.165 -42.266 21.990 1.00 42.78 261 GLY A C 1
ATOM 2114 O O . GLY A 1 261 ? 7.193 -42.276 22.732 1.00 42.78 261 GLY A O 1
ATOM 2115 N N . ILE A 1 262 ? 8.102 -42.700 20.729 1.00 42.84 262 ILE A N 1
ATOM 2116 C CA . ILE A 1 262 ? 6.972 -43.505 20.254 1.00 42.84 262 ILE A CA 1
ATOM 2117 C C . ILE A 1 262 ? 7.133 -44.889 20.896 1.00 42.84 262 ILE A C 1
ATOM 211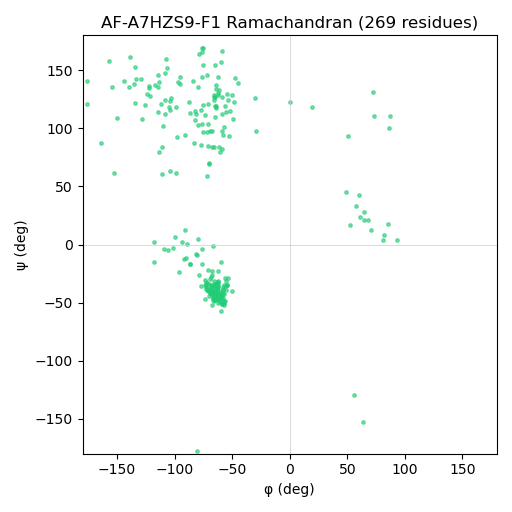9 O O . ILE A 1 262 ? 7.911 -45.718 20.419 1.00 42.84 262 ILE A O 1
ATOM 2123 N N . SER A 1 263 ? 6.445 -45.131 22.012 1.00 48.69 263 SER A N 1
ATOM 2124 C CA . SER A 1 263 ? 6.257 -46.485 22.530 1.00 48.69 263 SER A CA 1
ATOM 2125 C C . SER A 1 263 ? 5.475 -47.297 21.497 1.00 48.69 263 SER A C 1
ATOM 2127 O O . SER A 1 263 ? 4.426 -46.856 21.026 1.00 48.69 263 SER A O 1
ATOM 2129 N N . LYS A 1 264 ? 6.003 -48.473 21.137 1.00 48.12 264 LYS A N 1
ATOM 2130 C CA . LYS A 1 264 ? 5.356 -49.449 20.246 1.00 48.12 264 LYS A CA 1
ATOM 2131 C C . LYS A 1 264 ? 3.889 -49.682 20.648 1.00 48.12 264 LYS A C 1
ATOM 2133 O O . LYS A 1 264 ? 3.613 -49.758 21.845 1.00 48.12 264 LYS A O 1
ATOM 2138 N N . PRO A 1 265 ? 2.970 -49.873 19.687 1.00 48.12 265 PRO A N 1
ATOM 2139 C CA . PRO A 1 265 ? 1.610 -50.274 20.006 1.00 48.12 265 PRO A CA 1
ATOM 2140 C C . PRO A 1 265 ? 1.608 -51.686 20.603 1.00 48.12 265 PRO A C 1
ATOM 2142 O O . PRO A 1 265 ? 2.184 -52.620 20.041 1.00 48.12 265 PRO A O 1
ATOM 2145 N N . THR A 1 266 ? 0.959 -51.833 21.756 1.00 46.72 266 THR A N 1
ATOM 2146 C CA . THR A 1 266 ? 0.632 -53.126 22.356 1.00 46.72 266 THR A CA 1
ATOM 2147 C C . THR A 1 266 ? -0.327 -53.861 21.423 1.00 46.72 266 THR A C 1
ATOM 2149 O O . THR A 1 266 ? -1.426 -53.382 21.152 1.00 46.72 266 THR A O 1
ATOM 2152 N N . SER A 1 267 ? 0.104 -55.016 20.916 1.00 46.78 267 SER A N 1
ATOM 2153 C CA . SER A 1 267 ? -0.735 -55.955 20.171 1.00 46.78 267 SER A CA 1
ATOM 2154 C C . SER A 1 267 ? -1.907 -56.398 21.048 1.00 46.78 267 SER A C 1
ATOM 2156 O O . SER A 1 267 ? -1.707 -57.122 22.022 1.00 46.78 267 SER A O 1
ATOM 2158 N N . LEU A 1 268 ? -3.126 -55.994 20.693 1.00 47.81 268 LEU A N 1
ATOM 2159 C CA . LEU A 1 268 ? -4.335 -56.647 21.183 1.00 47.81 268 LEU A CA 1
ATOM 2160 C C . LEU A 1 268 ? -4.480 -57.954 20.406 1.00 47.81 268 LEU A C 1
ATOM 2162 O O . LEU A 1 268 ? -4.823 -57.950 19.226 1.00 47.81 268 LEU A O 1
ATOM 2166 N N . GLY A 1 269 ? -4.142 -59.060 21.069 1.00 45.75 269 GLY A N 1
ATOM 2167 C CA . GLY A 1 269 ? -4.422 -60.396 20.568 1.00 45.75 269 GLY A CA 1
ATOM 2168 C C . GLY A 1 269 ? -5.922 -60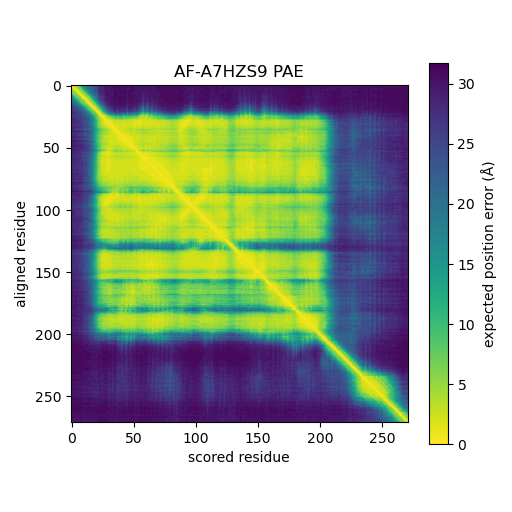.560 20.354 1.00 45.75 269 GLY A C 1
ATOM 2169 O O . GLY A 1 269 ? -6.714 -60.306 21.262 1.00 45.75 269 GLY A O 1
ATOM 2170 N N . ILE A 1 270 ? -6.295 -60.973 19.150 1.00 42.66 270 ILE A N 1
ATOM 2171 C CA . ILE A 1 270 ? -7.645 -61.418 18.830 1.00 42.66 270 ILE A CA 1
ATOM 2172 C C . ILE A 1 270 ? -7.489 -62.781 18.155 1.00 42.66 270 ILE A C 1
ATOM 2174 O O . ILE A 1 270 ? -6.981 -62.846 17.039 1.00 42.66 270 ILE A O 1
ATOM 2178 N N . SER A 1 271 ? -7.882 -63.806 18.928 1.00 44.59 271 SER A N 1
ATOM 2179 C CA . SER A 1 271 ? -8.218 -65.211 18.602 1.00 44.59 271 SER A CA 1
ATOM 2180 C C . SER A 1 271 ? -7.320 -65.989 17.643 1.00 44.59 271 SER A C 1
ATOM 2182 O O . SER A 1 271 ? -7.404 -65.731 16.423 1.00 44.59 271 SER A O 1
#

Radius of gyration: 27.24 Å; Cα contacts (8 Å, |Δi|>4): 313; chains: 1; bounding box: 86×100×69 Å

Mean predicted aligned error: 16.66 Å

Secondary structure (DSSP, 8-state):
-----------------------PPP--EEEEEE-TTS-HHHHHHHHHTTSSSS-EETHHHHHHHHHHHHHHHHHHHHHHHTT-----EEEEEEE-TT--EEEEEEESSS--STT--HHHHHHHHSSS--TT-S-HHHHHHHHHHH-B-TTS-BSS---HHHHHHHSTTHHHHHHHHHTTS--HHHHHHHHHHHHHTT---------TT-------------------------HHHHHHHHHHHHHHHHHHHHHHTT----PPPP-----

Sequence (271 aa):
MENENIKNDEYISTNKENIKENEEKPNFSIKITPDKNFSPEFKKFFKKTGIFDKIHSGDSAIAVMQMVNELDQIVKEENFNKNKFPKETLNFEIQTPSGNKLDFNAPMGRNLFQDGNLEKLINIGTEKITNNVLNENDKRDWKKIFEKDQNKKYKIKVNTQSIEKAIDGGIDELAKAGKGLGDDNLEAFLVAFTNSYGLDRKFNFPNENNNKNNDKEQNKENENPINKQNNAITEKELSNIEKLSKEAVSKITKTKEKEKGISKPTSLGIS

Solvent-accessible surface area (backbone atoms only — not comparable to full-atom values): 16305 Å² total; per-residue (Å²): 136,86,82,90,88,79,83,85,77,84,78,79,75,80,73,77,70,80,74,69,70,78,73,75,71,57,54,35,36,36,32,42,43,76,42,93,64,27,57,69,66,59,50,54,32,36,55,70,26,43,47,51,82,42,77,27,48,32,58,19,26,50,39,51,53,48,48,50,40,43,44,19,47,45,46,26,52,50,24,60,78,68,75,45,78,66,69,28,30,38,35,37,43,36,36,42,72,91,65,48,77,46,71,32,39,45,64,38,28,65,62,64,47,67,78,21,43,61,65,61,44,44,34,68,23,56,82,42,86,64,82,83,75,64,57,74,63,56,46,51,39,52,24,49,54,48,37,55,46,97,84,59,25,43,66,63,70,61,50,73,69,24,40,40,68,38,20,55,72,19,72,66,33,54,58,53,50,56,50,90,65,84,47,70,64,56,54,52,32,52,52,52,47,32,54,33,62,70,47,96,69,84,81,82,72,81,71,81,87,69,86,68,91,76,94,77,85,82,91,80,84,90,78,83,85,74,89,71,88,73,82,67,77,45,73,69,53,52,52,49,52,53,49,53,50,52,52,52,52,53,50,54,57,57,53,61,72,68,69,80,72,85,74,77,83,79,81,79,85,76,134

Nearest PDB structures (foldseek):
  6j2n-assembly1_7  TM=5.673E-01  e=9.826E+00  Saccharomyces cerevisiae S288C
  2oz3-assembly1_C  TM=2.689E-01  e=8.325E+00  Azotobacter vinelandii DJ

Organism: Campylobacter hominis (strain ATCC BAA-381 / DSM 21671 / CCUG 45161 / LMG 19568 / NCTC 13146 / CH001A) (NCBI:txid360107)